Protein AF-0000000084522037 (afdb_homodimer)

Nearest PDB structures (foldseek):
  1y1o-assembly1_D  TM=9.121E-01  e=2.679E-18  Geobacillus stearothermophilus
  2fco-assembly1_A  TM=9.202E-01  e=4.562E-17  Geobacillus kaustophilus HTA426
  2fco-assembly1_B  TM=9.077E-01  e=3.215E-16  Geobacillus kaustophilus HTA426
  1rzn-assembly1_A  TM=9.131E-01  e=7.767E-16  Bacillus subtilis
  1zp7-assembly1_B  TM=9.313E-01  e=1.654E-15  Bacillus subtilis

Foldseek 3Di:
DPPPPPPDPPVNVVVVQVVQVQQQQVLCVVVVFWHKDFDDFAKAQDDDDVVDRPDIDGDDDQEEGMWTDGPRATEGEHEEEDQDPWWAFLVSQPPSHLVRCVVRVVVPHWYWYWYDHPVVRWIWTGGSVNSVVQVVQVVVPDDRIGTPVNRVVHTDTFPCDPRGHGPSVVVVVVVVVVVVD/DPPPPPPQPPVNVVVVVVVQVQQQQVLCVVVVFWHKDFDDFAKAQDDDDVVDRPDIDGDDDQEEGMWTDGPRATEGEHEEEDQDPWWAFLVSQPPSHLVRCVVRVVVPHWYWYWYDHPVVRWIWTGGSVNSVVQVVQVVVPDDRIGTPVNRVVHTDTFPCDPRGHGPSVVVVVVVVVVVVD

Secondary structure (DSSP, 8-state):
---------HHHHHHHHHHHHHHHHHHHHHTTS-EEEEPPP-EEEEEEETTEEEEEEEPPP-S-SEEEEETTEEEEEEEEEE--SSEEEGGGS-HHHHHHHHHHHHTT-EEEEEEEEGGGTEEEEEEHHHHHHHHHHHHTTS-SEEEHHHHHHHSPBPPP-SS-SS-THHHHHHHHHHH--/---------HHHHHHHHHHHHHHHHHHHHHTTS-EEEEPPP-EEEEEEETTEEEEEEEPPP-S-SEEEEETTEEEEEEEEEE--SSEEEGGGS-HHHHHHHHHHHHTT-EEEEEEEEGGGTEEEEEEHHHHHHHHHHHHTTS-SEEEHHHHHHHSPBPPP-SS-SS-THHHHHHHHHHH--

Organism: Aneurinibacillus migulanus (NCBI:txid47500)

Sequence (362 aa):
MARRFYKRRPEASGQAFEDIIDSTNLQYKNGEVALIHKRPTPIKALKTQGNRVLSGVFEKKSTVDYDGIYRGKALYFEAKNTQSETSFPLANIEAHQLEHFEAAEKHGALCFVLIRFEKKGTIFYAPFSFIQKCRKRAKEGGRKSIAYNEFLEHCPEVPVTLRANIDYLLFVDREIEGETAMARRFYKRRPEASGQAFEDIIDSTNLQYKNGEVALIHKRPTPIKALKTQGNRVLSGVFEKKSTVDYDGIYRGKALYFEAKNTQSETSFPLANIEAHQLEHFEAAEKHGALCFVLIRFEKKGTIFYAPFSFIQKCRKRAKEGGRKSIAYNEFLEHCPEVPVTLRANIDYLLFVDREIEGETA

InterPro domains:
  IPR004612 Holliday junction resolvase RecU [MF_00130] (1-181)
  IPR004612 Holliday junction resolvase RecU [PF03838] (14-173)
  IPR004612 Holliday junction resolvase RecU [PIRSF037785] (13-178)
  IPR004612 Holliday junction resolvase RecU [cd22354] (17-176)
  IPR011335 Restriction endonuclease type II-like [SSF52980] (17-175)
  IPR011856 tRNA endonuclease-like domain superfamily [G3DSA:3.40.1350.10] (14-176)

Radius of gyration: 22.74 Å; Cα contacts (8 Å, |Δi|>4): 640; chains: 2; bounding box: 57×81×60 Å

Solvent-accessible surface area (backbone atoms only — not comparable to full-atom values): 19388 Å² total; per-residue (Å²): 132,79,77,73,75,73,72,75,52,73,68,55,56,48,49,52,54,50,50,53,50,52,50,19,31,48,37,26,40,75,67,70,60,30,53,50,45,76,54,46,60,44,53,47,74,74,37,73,58,92,62,33,26,58,25,31,33,60,48,84,78,68,57,58,49,28,40,36,32,45,85,36,32,23,36,39,33,41,79,48,71,35,79,44,78,55,43,43,56,53,77,77,58,48,69,46,40,53,52,38,44,54,56,41,42,74,32,47,31,48,43,34,35,39,39,29,30,58,78,75,71,42,40,30,46,36,50,42,69,59,54,51,51,48,50,52,42,24,76,72,72,46,58,63,46,45,43,43,66,53,40,70,74,76,23,55,68,47,46,70,53,94,70,19,71,54,35,56,62,64,56,51,50,49,50,54,52,55,68,72,97,131,81,78,74,75,72,73,78,52,73,68,54,55,48,48,52,53,49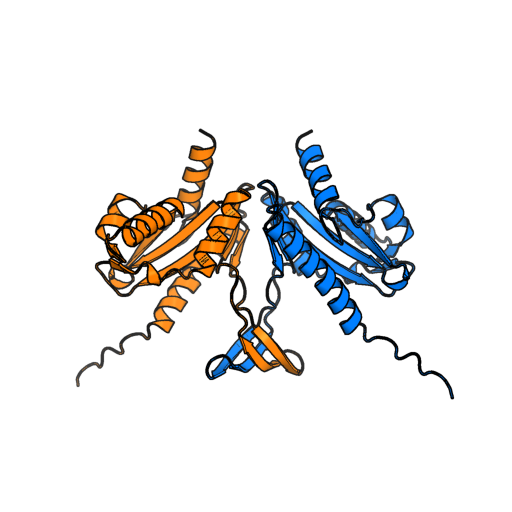,51,50,52,52,52,20,31,48,37,27,41,75,67,71,60,30,52,52,45,74,54,48,58,45,52,46,72,74,35,73,57,92,60,33,26,58,25,30,34,59,47,84,77,68,57,58,50,27,39,34,33,45,84,35,32,23,37,40,34,41,77,48,70,36,78,45,79,56,42,43,57,54,77,76,58,48,69,47,42,52,51,36,44,54,55,40,41,75,31,47,33,48,45,34,35,39,41,30,29,56,78,73,71,43,39,30,47,36,49,41,69,58,54,50,52,50,49,51,43,24,76,73,71,45,59,63,46,46,42,45,68,54,40,70,72,75,25,56,70,47,44,68,54,94,69,20,73,56,35,55,60,64,57,50,49,50,50,54,52,56,67,72,96

Structure (mmCIF, N/CA/C/O backbone):
data_AF-0000000084522037-model_v1
#
loop_
_entity.id
_entity.type
_entity.pdbx_description
1 polymer 'Holliday junction resolvase RecU'
#
loop_
_atom_site.group_PDB
_atom_site.id
_atom_site.type_symbol
_atom_site.label_atom_id
_atom_site.label_alt_id
_atom_site.label_comp_id
_atom_site.label_asym_id
_atom_site.label_entity_id
_atom_site.label_seq_id
_atom_site.pdbx_PDB_ins_code
_atom_site.Cartn_x
_atom_site.Cartn_y
_atom_site.Cartn_z
_atom_site.occupancy
_atom_site.B_iso_or_equiv
_atom_site.auth_seq_id
_atom_site.auth_comp_id
_atom_site.auth_asym_id
_atom_site.auth_atom_id
_atom_site.pdbx_PDB_model_num
ATOM 1 N N . MET A 1 1 ? -31.734 37.938 10.836 1 27.47 1 MET A N 1
ATOM 2 C CA . MET A 1 1 ? -31.672 36.562 10.383 1 27.47 1 MET A CA 1
ATOM 3 C C . MET A 1 1 ? -30.234 36.031 10.445 1 27.47 1 MET A C 1
ATOM 5 O O . MET A 1 1 ? -29.344 36.562 9.781 1 27.47 1 MET A O 1
ATOM 9 N N . ALA A 1 2 ? -29.797 35.562 11.617 1 33.78 2 ALA A N 1
ATOM 10 C CA . ALA A 1 2 ? -28.422 35.25 11.984 1 33.78 2 ALA A CA 1
ATOM 11 C C . ALA A 1 2 ? -27.859 34.156 11.109 1 33.78 2 ALA A C 1
ATOM 13 O O . ALA A 1 2 ? -28.484 33.094 10.953 1 33.78 2 ALA A O 1
ATOM 14 N N . ARG A 1 3 ? -27.141 34.469 10.086 1 35.03 3 ARG A N 1
ATOM 15 C CA . ARG A 1 3 ? -26.453 33.531 9.211 1 35.03 3 ARG A CA 1
ATOM 16 C C . ARG A 1 3 ? -25.734 32.469 10.031 1 35.03 3 ARG A C 1
ATOM 18 O O . ARG A 1 3 ? -24.859 32.781 10.844 1 35.03 3 ARG A O 1
ATOM 25 N N . ARG A 1 4 ? -26.406 31.422 10.516 1 31.95 4 ARG A N 1
ATOM 26 C CA . ARG A 1 4 ? -25.797 30.281 11.188 1 31.95 4 ARG A CA 1
ATOM 27 C C . ARG A 1 4 ? -24.562 29.797 10.438 1 31.95 4 ARG A C 1
ATOM 29 O O . ARG A 1 4 ? -24.641 29.453 9.258 1 31.95 4 ARG A O 1
ATOM 36 N N . PHE A 1 5 ? -23.406 30.359 10.664 1 31.88 5 PHE A N 1
ATOM 37 C CA . PHE A 1 5 ? -22.141 29.812 10.195 1 31.88 5 PHE A CA 1
ATOM 38 C C . PHE A 1 5 ? -22.094 28.297 10.367 1 31.88 5 PHE A C 1
ATOM 40 O O . PHE A 1 5 ? -22.188 27.797 11.492 1 31.88 5 PHE 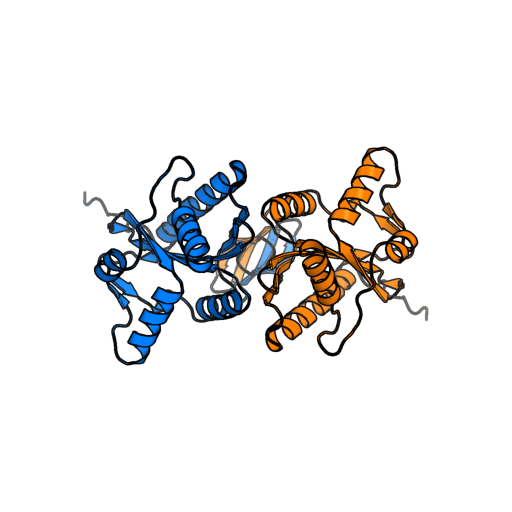A O 1
ATOM 47 N N . TYR A 1 6 ? -22.75 27.594 9.617 1 34.16 6 TYR A N 1
ATOM 48 C CA . TYR A 1 6 ? -22.641 26.141 9.625 1 34.16 6 TYR A CA 1
ATOM 49 C C . TYR A 1 6 ? -21.188 25.719 9.789 1 34.16 6 TYR A C 1
ATOM 51 O O . TYR A 1 6 ? -20.328 26.078 8.977 1 34.16 6 TYR A O 1
ATOM 59 N N . LYS A 1 7 ? -20.609 25.656 10.984 1 37.59 7 LYS A N 1
ATOM 60 C CA . LYS A 1 7 ? -19.359 25.031 11.383 1 37.59 7 LYS A CA 1
ATOM 61 C C . LYS A 1 7 ? -19.062 23.797 10.531 1 37.59 7 LYS A C 1
ATOM 63 O O . LYS A 1 7 ? -19.875 22.875 10.484 1 37.59 7 LYS A O 1
ATOM 68 N N . ARG A 1 8 ? -18.453 23.938 9.414 1 46.62 8 ARG A N 1
ATOM 69 C CA . ARG A 1 8 ? -18.094 22.797 8.586 1 46.62 8 ARG A CA 1
ATOM 70 C C . ARG A 1 8 ? -17.562 21.641 9.438 1 46.62 8 ARG A C 1
ATOM 72 O O . ARG A 1 8 ? -16.797 21.859 10.367 1 46.62 8 ARG A O 1
ATOM 79 N N . ARG A 1 9 ? -18.188 20.438 9.539 1 50.78 9 ARG A N 1
ATOM 80 C CA . ARG A 1 9 ? -17.922 19.234 10.312 1 50.78 9 ARG A CA 1
ATOM 81 C C . ARG A 1 9 ? -16.484 18.75 10.102 1 50.78 9 ARG A C 1
ATOM 83 O O . ARG A 1 9 ? -15.984 18.781 8.977 1 50.78 9 ARG A O 1
ATOM 90 N N . PRO A 1 10 ? -15.68 18.781 11.242 1 51.03 10 PRO A N 1
ATOM 91 C CA . PRO A 1 10 ? -14.297 18.297 11.195 1 51.03 10 PRO A CA 1
ATOM 92 C C . PRO A 1 10 ? -14.094 17.188 10.164 1 51.03 10 PRO A C 1
ATOM 94 O O . PRO A 1 10 ? -13.078 17.172 9.461 1 51.03 10 PRO A O 1
ATOM 97 N N . GLU A 1 11 ? -15.055 16.312 9.961 1 57.97 11 GLU A N 1
ATOM 98 C CA . GLU A 1 11 ? -14.969 15.219 9.008 1 57.97 11 GLU A CA 1
ATOM 99 C C . GLU A 1 11 ? -14.914 15.727 7.574 1 57.97 11 GLU A C 1
ATOM 101 O O . GLU A 1 11 ? -14.172 15.195 6.746 1 57.97 11 GLU A O 1
ATOM 106 N N . ALA A 1 12 ? -15.547 16.812 7.344 1 64.75 12 ALA A N 1
ATOM 107 C CA . ALA A 1 12 ? -15.617 17.359 5.988 1 64.75 12 ALA A CA 1
ATOM 108 C C . ALA A 1 12 ? -14.281 17.969 5.582 1 64.75 12 ALA A C 1
ATOM 110 O O . ALA A 1 12 ? -13.844 17.828 4.434 1 64.75 12 ALA A O 1
ATOM 111 N N . SER A 1 13 ? -13.703 18.562 6.617 1 72.25 13 SER A N 1
ATOM 112 C CA . SER A 1 13 ? -12.414 19.203 6.34 1 72.25 13 SER A CA 1
ATOM 113 C C . SER A 1 13 ? -11.344 18.156 6.02 1 72.25 13 SER A C 1
ATOM 115 O O . SER A 1 13 ? -10.57 18.328 5.074 1 72.25 13 SER A O 1
ATOM 117 N N . GLY A 1 14 ? -11.336 17.109 6.699 1 80.94 14 GLY A N 1
ATOM 118 C CA . GLY A 1 14 ? -10.406 16.016 6.434 1 80.94 14 GLY A CA 1
ATOM 119 C C . GLY A 1 14 ? -10.586 15.406 5.059 1 80.94 14 GLY A C 1
ATOM 120 O O . GLY A 1 14 ? -9.609 15.188 4.34 1 80.94 14 GLY A O 1
ATOM 121 N N . GLN A 1 15 ? -11.781 15.305 4.723 1 85.38 15 GLN A N 1
ATOM 122 C CA . GLN A 1 15 ? -12.078 14.719 3.42 1 85.38 15 GLN A CA 1
ATOM 123 C C . GLN A 1 15 ? -11.625 15.633 2.285 1 85.38 15 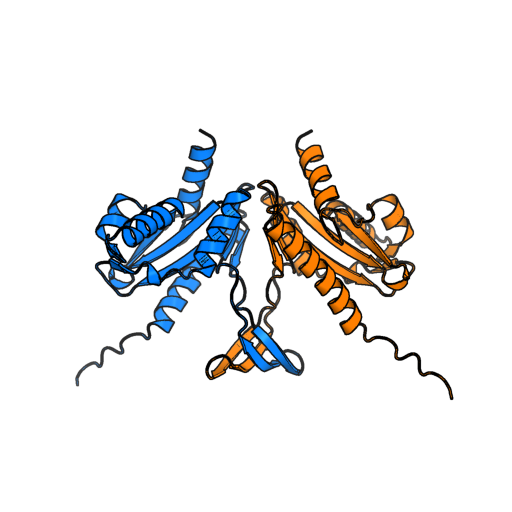GLN A C 1
ATOM 125 O O . GLN A 1 15 ? -11.109 15.156 1.27 1 85.38 15 GLN A O 1
ATOM 130 N N . ALA A 1 16 ? -11.828 16.922 2.443 1 89.94 16 ALA A N 1
ATOM 131 C CA . ALA A 1 16 ? -11.398 17.875 1.421 1 89.94 16 ALA A CA 1
ATOM 132 C C . ALA A 1 16 ? -9.891 17.797 1.209 1 89.94 16 ALA A C 1
ATOM 134 O O . ALA A 1 16 ? -9.414 17.844 0.072 1 89.94 16 ALA A O 1
ATOM 135 N N . PHE A 1 17 ? -9.188 17.719 2.307 1 95.12 17 PHE A N 1
ATOM 136 C CA . PHE A 1 17 ? -7.738 17.609 2.215 1 95.12 17 PHE A CA 1
ATOM 137 C C . PHE A 1 17 ? -7.336 16.344 1.482 1 95.12 17 PHE A C 1
ATOM 139 O O . PHE A 1 17 ? -6.496 16.375 0.581 1 95.12 17 PHE A O 1
ATOM 146 N N . GLU A 1 18 ? -7.957 15.273 1.761 1 94.69 18 GLU A N 1
ATOM 147 C CA . GLU A 1 18 ? -7.695 14 1.098 1 94.69 18 GLU A CA 1
ATOM 148 C C . GLU A 1 18 ? -8 14.078 -0.395 1 94.69 18 GLU A C 1
ATOM 150 O O . GLU A 1 18 ? -7.254 13.547 -1.218 1 94.69 18 GLU A O 1
ATOM 155 N N . ASP A 1 19 ? -9.062 14.758 -0.726 1 95.25 19 ASP A N 1
ATOM 156 C CA . ASP A 1 19 ? -9.438 14.914 -2.129 1 95.25 19 ASP A CA 1
ATOM 157 C C . ASP A 1 19 ? -8.328 15.625 -2.91 1 95.25 19 ASP A C 1
ATOM 159 O O . ASP A 1 19 ? -8.023 15.25 -4.043 1 95.25 19 ASP A O 1
ATOM 163 N N . ILE A 1 20 ? -7.773 16.641 -2.283 1 96.06 20 ILE A N 1
ATOM 164 C CA . ILE A 1 20 ? -6.703 17.391 -2.932 1 96.06 20 ILE A CA 1
ATOM 165 C C . ILE A 1 20 ? -5.477 16.5 -3.105 1 96.06 20 ILE A C 1
ATOM 167 O O . ILE A 1 20 ? -4.836 16.5 -4.16 1 96.06 20 ILE A O 1
ATOM 171 N N . ILE A 1 21 ? -5.156 15.719 -2.131 1 97.62 21 ILE A N 1
ATOM 172 C CA . ILE A 1 21 ? -4.012 14.82 -2.191 1 97.62 21 ILE A CA 1
ATOM 173 C C . ILE A 1 21 ? -4.238 13.766 -3.273 1 97.62 21 ILE A C 1
ATOM 175 O O . ILE A 1 21 ? -3.344 13.492 -4.078 1 97.62 21 ILE A O 1
ATOM 179 N N . ASP A 1 22 ? -5.441 13.234 -3.311 1 96.81 22 ASP A N 1
ATOM 180 C CA . ASP A 1 22 ? -5.762 12.219 -4.305 1 96.81 22 ASP A CA 1
ATOM 181 C C . ASP A 1 22 ? -5.664 12.781 -5.723 1 96.81 22 ASP A C 1
ATOM 183 O O . ASP A 1 22 ? -5.164 12.117 -6.629 1 96.81 22 ASP A O 1
ATOM 187 N N . SER A 1 23 ? -6.176 13.977 -5.848 1 97.19 23 SER A N 1
ATOM 188 C CA . SER A 1 23 ? -6.066 14.648 -7.141 1 97.19 23 SER A CA 1
ATOM 189 C C . SER A 1 23 ? -4.609 14.867 -7.527 1 97.19 23 SER A C 1
ATOM 191 O O . SER A 1 23 ? -4.234 14.688 -8.688 1 97.19 23 SER A O 1
ATOM 193 N N . THR A 1 24 ? -3.828 15.266 -6.605 1 98.38 24 THR A N 1
ATOM 194 C CA . THR A 1 24 ? -2.4 15.477 -6.824 1 98.38 24 THR A CA 1
ATOM 195 C C . THR A 1 24 ? -1.724 14.172 -7.234 1 98.38 24 THR A C 1
ATOM 197 O O . THR A 1 24 ? -0.945 14.141 -8.188 1 98.38 24 THR A O 1
ATOM 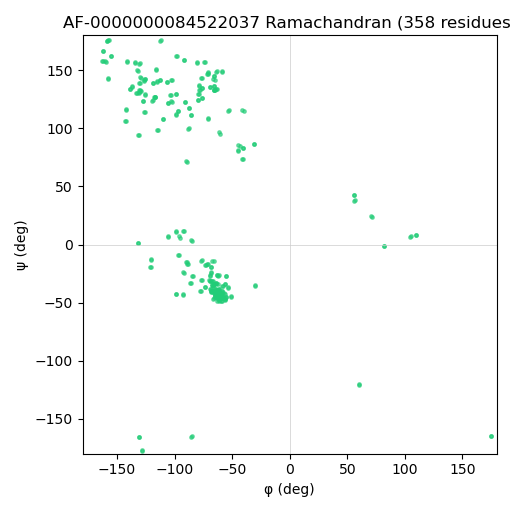200 N N . ASN A 1 25 ? -2.043 13.117 -6.539 1 98.06 25 ASN A N 1
ATOM 201 C CA . ASN A 1 25 ? -1.469 11.812 -6.859 1 98.06 25 ASN A CA 1
ATOM 202 C C . ASN A 1 25 ? -1.84 11.367 -8.273 1 98.06 25 ASN A C 1
ATOM 204 O O . ASN A 1 25 ? -1.03 10.75 -8.969 1 98.06 25 ASN A O 1
ATOM 208 N N . LEU A 1 26 ? -3.064 11.664 -8.633 1 97.25 26 LEU A N 1
ATOM 209 C CA . LEU A 1 26 ? -3.5 11.359 -9.992 1 97.25 26 LEU A CA 1
ATOM 210 C C . LEU A 1 26 ? -2.701 12.164 -11.008 1 97.25 26 LEU A C 1
ATOM 212 O O . LEU A 1 26 ? -2.334 11.648 -12.07 1 97.25 26 LEU A O 1
ATOM 216 N N . GLN A 1 27 ? -2.443 13.445 -10.703 1 98.19 27 GLN A N 1
ATOM 217 C CA . GLN A 1 27 ? -1.607 14.266 -11.57 1 98.19 27 GLN A CA 1
ATOM 218 C C . GLN A 1 27 ? -0.217 13.656 -11.727 1 98.19 27 GLN A C 1
ATOM 220 O O . GLN A 1 27 ? 0.317 13.594 -12.836 1 98.19 27 GLN A O 1
ATOM 225 N N . TYR A 1 28 ? 0.366 13.25 -10.633 1 98.5 28 TYR A N 1
ATOM 226 C CA . TYR A 1 28 ? 1.669 12.594 -10.68 1 98.5 28 TYR A CA 1
ATOM 227 C C . TYR A 1 28 ? 1.63 11.367 -11.578 1 98.5 28 TYR A C 1
ATOM 229 O O . TYR A 1 28 ? 2.523 11.164 -12.406 1 98.5 28 TYR A O 1
ATOM 237 N N . LYS A 1 29 ? 0.604 10.562 -11.422 1 97.62 29 LYS A N 1
ATOM 238 C CA . LYS A 1 29 ? 0.462 9.336 -12.195 1 97.62 29 LYS A CA 1
ATOM 239 C C . LYS A 1 29 ? 0.331 9.641 -13.688 1 97.62 29 LYS A C 1
ATOM 241 O O . LYS A 1 29 ? 1.041 9.055 -14.508 1 97.62 29 LYS A O 1
ATOM 246 N N . ASN A 1 30 ? -0.527 10.547 -13.969 1 96.69 30 ASN A N 1
ATOM 247 C CA . ASN A 1 30 ? -0.781 10.898 -15.367 1 96.69 30 ASN A CA 1
ATOM 248 C C . ASN A 1 30 ? 0.459 11.492 -16.031 1 96.69 30 ASN A C 1
ATOM 250 O O . ASN A 1 30 ? 0.675 11.312 -17.234 1 96.69 30 ASN A O 1
ATOM 254 N N . GLY A 1 31 ? 1.186 12.188 -15.242 1 97.19 31 GLY A N 1
ATOM 255 C CA . GLY A 1 31 ? 2.418 12.773 -15.742 1 97.19 31 GLY A CA 1
ATOM 256 C C . GLY A 1 31 ? 3.596 11.82 -15.695 1 97.19 31 GLY A C 1
ATOM 257 O O . GLY A 1 31 ? 4.719 12.188 -16.031 1 97.19 31 GLY A O 1
ATOM 258 N N . GLU A 1 32 ? 3.363 10.562 -15.266 1 97.25 32 GLU A N 1
ATOM 259 C CA . GLU A 1 32 ? 4.391 9.539 -15.117 1 97.25 32 GLU A CA 1
ATOM 260 C C . GLU A 1 32 ? 5.512 10.008 -14.188 1 97.25 32 GLU A C 1
ATOM 262 O O . GLU A 1 32 ? 6.688 9.766 -14.461 1 97.25 32 GLU A O 1
ATOM 267 N N . VAL A 1 33 ? 5.129 10.703 -13.18 1 97.75 33 VAL A N 1
ATOM 268 C CA . VAL A 1 33 ? 6.082 11.258 -12.227 1 97.75 33 VAL A CA 1
ATOM 269 C C . VAL A 1 33 ? 6.277 10.289 -11.07 1 97.75 33 VAL A C 1
ATOM 271 O O . VAL A 1 33 ? 7.402 10.078 -10.609 1 97.75 33 VAL A O 1
ATOM 274 N N . ALA A 1 34 ? 5.176 9.75 -10.617 1 98.38 34 ALA A N 1
ATOM 275 C CA . ALA A 1 34 ? 5.168 8.852 -9.461 1 98.38 34 ALA A CA 1
ATOM 276 C C . ALA A 1 34 ? 3.906 7.996 -9.445 1 98.38 34 ALA A C 1
ATOM 278 O O . ALA A 1 34 ? 2.938 8.289 -10.148 1 98.38 34 ALA A O 1
ATOM 279 N N . LEU A 1 35 ? 3.98 6.914 -8.789 1 98.38 35 LEU A N 1
ATOM 280 C CA . LEU A 1 35 ? 2.832 6.051 -8.531 1 98.38 35 LEU A CA 1
ATOM 281 C C . LEU A 1 35 ? 2.51 6.004 -7.047 1 98.38 35 LEU A C 1
ATOM 283 O O . LEU A 1 35 ? 3.152 5.27 -6.289 1 98.38 35 LEU A O 1
ATOM 287 N N . ILE A 1 36 ? 1.529 6.789 -6.617 1 98.19 36 ILE A N 1
ATOM 288 C CA . ILE A 1 36 ? 1.167 6.926 -5.211 1 98.19 36 ILE A CA 1
ATOM 289 C C . ILE A 1 36 ? -0.34 6.742 -5.047 1 98.19 36 ILE A C 1
ATOM 291 O O . ILE A 1 36 ? -1.127 7.312 -5.809 1 98.19 36 ILE A O 1
ATOM 295 N N . HIS A 1 37 ? -0.737 5.914 -4.059 1 96.44 37 HIS A N 1
ATOM 296 C CA . HIS A 1 37 ? -2.145 5.594 -3.854 1 96.44 37 HIS A CA 1
ATOM 297 C C . HIS A 1 37 ? -2.537 5.738 -2.387 1 96.44 37 HIS A C 1
ATOM 299 O O . HIS A 1 37 ? -1.714 5.52 -1.495 1 96.44 37 HIS A O 1
ATOM 305 N N . LYS A 1 38 ? -3.807 6.09 -2.271 1 96.62 38 LYS A N 1
ATOM 306 C CA . LYS A 1 38 ? -4.402 5.965 -0.944 1 96.62 38 LYS A CA 1
ATOM 307 C C . LYS A 1 38 ? -4.711 4.508 -0.617 1 96.62 38 LYS A C 1
ATOM 309 O O . LYS A 1 38 ? -5.238 3.773 -1.458 1 96.62 38 LYS A O 1
ATOM 314 N N . ARG A 1 39 ? -4.367 4.082 0.587 1 97 39 ARG A N 1
ATOM 315 C CA . ARG A 1 39 ? -4.715 2.734 1.032 1 97 39 ARG A CA 1
ATOM 316 C C . ARG A 1 39 ? -6.172 2.664 1.477 1 97 39 ARG A C 1
ATOM 318 O O . ARG A 1 39 ? -6.66 3.559 2.174 1 97 39 ARG A O 1
ATOM 325 N N . PRO A 1 40 ? -6.855 1.596 1.073 1 96.31 40 PRO A N 1
ATOM 326 C CA . PRO A 1 40 ? -8.234 1.466 1.538 1 96.31 40 PRO A CA 1
ATOM 327 C C . PRO A 1 40 ? -8.336 1.303 3.053 1 96.31 40 PRO A C 1
ATOM 329 O O . PRO A 1 40 ? -7.414 0.785 3.684 1 96.31 40 PRO A O 1
ATOM 332 N N . THR A 1 41 ? -9.391 1.793 3.562 1 95.38 41 THR A N 1
ATOM 333 C CA . THR A 1 41 ? -9.688 1.553 4.973 1 95.38 41 THR A CA 1
ATOM 334 C C . THR A 1 41 ? -9.906 0.066 5.23 1 95.38 41 THR A C 1
ATOM 336 O O . THR A 1 41 ? -10.625 -0.601 4.484 1 95.38 41 THR A O 1
ATOM 339 N N . PRO A 1 42 ? -9.32 -0.453 6.234 1 96.88 42 PRO A N 1
ATOM 340 C CA . PRO A 1 42 ? -9.469 -1.884 6.508 1 96.88 42 PRO A CA 1
ATOM 341 C C . PRO A 1 42 ? -10.859 -2.248 7.012 1 96.88 42 PRO A C 1
ATOM 343 O O . PRO A 1 42 ? -11.219 -1.915 8.141 1 96.88 42 PRO A O 1
ATOM 346 N N . ILE A 1 43 ? -11.633 -2.896 6.199 1 97 43 ILE A N 1
ATOM 347 C CA . ILE A 1 43 ? -12.977 -3.357 6.535 1 97 43 ILE A CA 1
ATOM 348 C C . ILE A 1 43 ? -13.102 -4.848 6.234 1 97 43 ILE A C 1
ATOM 350 O O . ILE A 1 43 ? -12.742 -5.301 5.145 1 97 43 ILE A O 1
ATOM 354 N N . LYS A 1 44 ? -13.445 -5.594 7.195 1 96.69 44 LYS A N 1
ATOM 355 C CA . LYS A 1 44 ? -13.781 -6.996 6.98 1 96.69 44 LYS A CA 1
ATOM 356 C C . LYS A 1 44 ? -15.258 -7.164 6.633 1 96.69 44 LYS A C 1
ATOM 358 O O . LYS A 1 44 ? -16.141 -6.848 7.445 1 96.69 44 LYS A O 1
ATOM 363 N N . ALA A 1 45 ? -15.5 -7.645 5.484 1 96.44 45 ALA A N 1
ATOM 364 C CA . ALA A 1 45 ? -16.891 -7.922 5.105 1 96.44 45 ALA A CA 1
ATOM 365 C C . ALA A 1 45 ? -17.391 -9.188 5.789 1 96.44 45 ALA A C 1
ATOM 367 O O . ALA A 1 45 ? -16.766 -10.25 5.695 1 96.44 45 ALA A O 1
ATOM 368 N N . LEU A 1 46 ? -18.453 -9.117 6.453 1 96.81 46 LEU A N 1
ATOM 369 C CA . LEU A 1 46 ? -19 -10.273 7.152 1 96.81 46 LEU A CA 1
ATOM 370 C C . LEU A 1 46 ? -20.109 -10.922 6.328 1 96.81 46 LEU A C 1
ATOM 372 O O . LEU A 1 46 ? -20.219 -12.148 6.297 1 96.81 46 LEU A O 1
ATOM 376 N N . LYS A 1 47 ? -20.984 -10.117 5.719 1 96.81 47 LYS A N 1
ATOM 377 C CA . LYS A 1 47 ? -22.047 -10.57 4.816 1 96.81 47 LYS A CA 1
ATOM 378 C C . LYS A 1 47 ? -22.047 -9.758 3.527 1 96.81 47 LYS A C 1
ATOM 380 O O . LYS A 1 47 ? -21.984 -8.523 3.564 1 96.81 47 LYS A O 1
ATOM 385 N N . THR A 1 48 ? -22.094 -10.508 2.469 1 96.88 48 THR A N 1
ATOM 386 C CA . THR A 1 48 ? -22.031 -9.812 1.187 1 96.88 48 THR A CA 1
ATOM 387 C C . THR A 1 48 ? -23.141 -10.305 0.253 1 96.88 48 THR A C 1
ATOM 389 O O . THR A 1 48 ? -23.688 -11.391 0.444 1 96.88 48 THR A O 1
ATOM 392 N N . GLN A 1 49 ? -23.547 -9.445 -0.738 1 96.56 49 GLN A N 1
ATOM 393 C CA . GLN A 1 49 ? -24.438 -9.75 -1.848 1 96.56 49 GLN A CA 1
ATOM 394 C C . GLN A 1 49 ? -24 -9.047 -3.125 1 96.56 49 GLN A C 1
ATOM 396 O O . GLN A 1 49 ? -24.172 -7.836 -3.27 1 96.56 49 GLN A O 1
ATOM 401 N N . GLY A 1 50 ? -23.406 -9.891 -4.078 1 93.69 50 GLY A N 1
ATOM 402 C CA . GLY A 1 50 ? -22.812 -9.234 -5.23 1 93.69 50 GLY A CA 1
ATOM 403 C C . GLY A 1 50 ? -21.703 -8.273 -4.859 1 93.69 50 GLY A C 1
ATOM 404 O O . GLY A 1 50 ? -20.734 -8.656 -4.188 1 93.69 50 GLY A O 1
ATOM 405 N N . ASN A 1 51 ? -21.906 -7.043 -5.227 1 94.75 51 ASN A N 1
ATOM 406 C CA . ASN A 1 51 ? -20.891 -6.043 -4.914 1 94.75 51 ASN A CA 1
ATOM 407 C C . ASN A 1 51 ? -21.25 -5.242 -3.668 1 94.75 51 ASN A C 1
ATOM 409 O O . ASN A 1 51 ? -20.609 -4.23 -3.369 1 94.75 51 ASN A O 1
ATOM 413 N N . ARG A 1 52 ? -22.25 -5.703 -2.969 1 96.88 52 ARG A N 1
ATOM 414 C CA . ARG A 1 52 ? -22.688 -4.98 -1.778 1 96.88 52 ARG A CA 1
ATOM 415 C C . ARG A 1 52 ? -22.188 -5.668 -0.508 1 96.88 52 ARG A C 1
ATOM 417 O O . ARG A 1 52 ? -22.203 -6.898 -0.42 1 96.88 52 ARG A O 1
ATOM 424 N N . VAL A 1 53 ? -21.812 -4.883 0.434 1 97.12 53 VAL A N 1
ATOM 425 C CA . VAL A 1 53 ? -21.5 -5.344 1.785 1 97.12 53 VAL A CA 1
ATOM 426 C C . VAL A 1 53 ? -22.703 -5.094 2.699 1 97.12 53 VAL A C 1
ATOM 428 O O . VAL A 1 53 ? -23.031 -3.945 3.008 1 97.12 53 VAL A O 1
ATOM 431 N N . LEU A 1 54 ? -23.297 -6.141 3.111 1 97.5 54 LEU A N 1
ATOM 432 C CA . LEU A 1 54 ? -24.516 -6.043 3.906 1 97.5 54 LEU A CA 1
ATOM 433 C C . LEU A 1 54 ? -24.188 -5.844 5.383 1 97.5 54 LEU A C 1
ATOM 435 O O . LEU A 1 54 ? -25.016 -5.324 6.141 1 97.5 54 LEU A O 1
ATOM 439 N N . SER A 1 55 ? -23.016 -6.348 5.703 1 97.25 55 SER A N 1
ATOM 440 C CA . SER A 1 55 ? -22.484 -6.121 7.043 1 97.25 55 SER A CA 1
ATOM 441 C C . SER A 1 55 ? -20.969 -6.281 7.066 1 97.25 55 SER A C 1
ATOM 443 O O . SER A 1 55 ? -20.406 -7.086 6.316 1 97.25 55 SER A O 1
ATOM 445 N N . GLY A 1 56 ? -20.359 -5.48 7.82 1 97.62 56 GLY A N 1
ATOM 446 C CA . GLY A 1 56 ? -18.906 -5.555 7.988 1 97.62 56 GLY A CA 1
ATOM 447 C C . GLY A 1 56 ? -18.422 -4.902 9.273 1 97.62 56 GLY A C 1
ATOM 448 O O . GLY A 1 56 ? -19.234 -4.371 10.039 1 97.62 56 GLY A O 1
ATOM 449 N N . VAL A 1 57 ? -17.094 -5.035 9.523 1 97.75 57 VAL A N 1
ATOM 450 C CA . VAL A 1 57 ? -16.484 -4.449 10.711 1 97.75 57 VAL A CA 1
ATOM 451 C C . VAL A 1 57 ? -15.148 -3.795 10.344 1 97.75 57 VAL A C 1
ATOM 453 O O . VAL A 1 57 ? -14.391 -4.332 9.531 1 97.75 57 VAL A O 1
ATOM 456 N N . PHE A 1 58 ? -14.922 -2.652 10.836 1 96.06 58 PHE A N 1
ATOM 457 C CA . PHE A 1 58 ? -13.617 -2.018 10.688 1 96.06 58 PHE A CA 1
ATOM 458 C C . PHE A 1 58 ? -12.547 -2.805 11.43 1 96.06 58 PHE A C 1
ATOM 460 O O . PHE A 1 58 ? -12.734 -3.186 12.586 1 96.06 58 PHE A O 1
ATOM 467 N N . GLU A 1 59 ? -11.477 -3.008 10.719 1 95.12 59 GLU A N 1
ATOM 468 C CA . GLU A 1 59 ? -10.336 -3.654 11.359 1 95.12 59 GLU A CA 1
ATOM 469 C C . GLU A 1 59 ? -9.297 -2.629 11.805 1 95.12 59 GLU A C 1
ATOM 471 O O . GLU A 1 59 ? -9.305 -1.485 11.344 1 95.12 59 GLU A O 1
ATOM 476 N N . LYS A 1 60 ? -8.445 -3.059 12.695 1 89.62 60 LYS A N 1
ATOM 477 C CA . LYS A 1 60 ? -7.402 -2.168 13.195 1 89.62 60 LYS A CA 1
ATOM 478 C C . LYS A 1 60 ? -6.422 -1.793 12.086 1 89.62 60 LYS A C 1
ATOM 480 O O . LYS A 1 60 ? -6.008 -2.648 11.305 1 89.62 60 LYS A O 1
ATOM 485 N N . LYS A 1 61 ? -6.137 -0.557 12.102 1 87.06 61 LYS A N 1
ATOM 486 C CA . LYS A 1 61 ? -5.141 -0.089 11.141 1 87.06 61 LYS A CA 1
ATOM 487 C C . LYS A 1 61 ? -3.729 -0.468 11.586 1 87.06 61 LYS A C 1
ATOM 489 O O . LYS A 1 61 ? -3.422 -0.446 12.781 1 87.06 61 LYS A O 1
ATOM 494 N N . SER A 1 62 ? -2.875 -0.808 10.57 1 85.75 62 SER A N 1
ATOM 495 C CA . SER A 1 62 ? -1.491 -1.136 10.906 1 85.75 62 SER A CA 1
ATOM 496 C C . SER A 1 62 ? -0.517 -0.397 9.992 1 85.75 62 SER A C 1
ATOM 498 O O . SER A 1 62 ? 0.699 -0.56 10.109 1 85.75 62 SER A O 1
ATOM 500 N N . THR A 1 63 ? -1.049 0.378 9.125 1 93.94 63 THR A N 1
ATOM 501 C CA . THR A 1 63 ? -0.238 1.115 8.164 1 93.94 63 THR A CA 1
ATOM 502 C C . THR A 1 63 ? -0.641 2.586 8.133 1 93.94 63 THR A C 1
ATOM 504 O O . THR A 1 63 ? -1.149 3.119 9.125 1 93.94 63 THR A O 1
ATOM 507 N N . VAL A 1 64 ? -0.183 3.26 7.113 1 97.25 64 VAL A N 1
ATOM 508 C CA . VAL A 1 64 ? -0.505 4.672 6.941 1 97.25 64 VAL A CA 1
ATOM 509 C C . VAL A 1 64 ? -1.403 4.855 5.719 1 97.25 64 VAL A C 1
ATOM 511 O O . VAL A 1 64 ? -1.68 3.895 4.996 1 97.25 64 VAL A O 1
ATOM 514 N N . ASP A 1 65 ? -1.834 6.074 5.512 1 96.69 65 ASP A N 1
ATOM 515 C CA . ASP A 1 65 ? -2.904 6.332 4.555 1 96.69 65 ASP A CA 1
ATOM 516 C C . ASP A 1 65 ? -2.383 6.27 3.119 1 96.69 65 ASP A C 1
ATOM 518 O O . ASP A 1 65 ? -3.127 5.926 2.197 1 96.69 65 ASP A O 1
ATOM 522 N N . TYR A 1 66 ? -1.138 6.613 2.934 1 98.12 66 TYR A N 1
ATOM 523 C CA . TYR A 1 66 ? -0.64 6.703 1.565 1 98.12 66 TYR A CA 1
ATOM 524 C C . TYR A 1 66 ? 0.673 5.941 1.413 1 98.12 66 TYR A C 1
ATOM 526 O O . TYR A 1 66 ? 1.523 5.977 2.307 1 98.12 66 TYR A O 1
ATOM 534 N N . ASP A 1 67 ? 0.792 5.258 0.333 1 98.06 67 ASP A N 1
ATOM 535 C CA . ASP A 1 67 ? 2.037 4.598 -0.041 1 98.06 67 ASP A CA 1
ATOM 536 C C . ASP A 1 67 ? 2.281 4.695 -1.546 1 98.06 67 ASP A C 1
ATOM 538 O O . ASP A 1 67 ? 1.351 4.941 -2.314 1 98.06 67 ASP A O 1
ATOM 542 N N . GLY A 1 68 ? 3.531 4.566 -1.896 1 97.81 68 GLY A N 1
ATOM 543 C CA . GLY A 1 68 ? 3.846 4.617 -3.316 1 97.81 68 GLY A CA 1
ATOM 544 C C . GLY A 1 68 ? 5.336 4.578 -3.6 1 97.81 68 GLY A C 1
ATOM 545 O O . GLY A 1 68 ? 6.121 4.133 -2.758 1 97.81 68 GLY A O 1
ATOM 546 N N . ILE A 1 69 ? 5.645 4.945 -4.848 1 98.06 69 ILE A N 1
ATOM 547 C CA . ILE A 1 69 ? 7.023 4.883 -5.316 1 98.06 69 ILE A CA 1
ATOM 548 C C . ILE A 1 69 ? 7.34 6.117 -6.156 1 98.06 69 ILE A C 1
ATOM 550 O O . ILE A 1 69 ? 6.516 6.555 -6.961 1 98.06 69 ILE A O 1
ATOM 554 N N . TYR A 1 70 ? 8.43 6.695 -5.898 1 97.75 70 TYR A N 1
ATOM 555 C CA . TYR A 1 70 ? 8.961 7.859 -6.598 1 97.75 70 TYR A CA 1
ATOM 556 C C . TYR A 1 70 ? 10.477 7.762 -6.746 1 97.75 70 TYR A C 1
ATOM 558 O O . TYR A 1 70 ? 11.195 7.652 -5.754 1 97.75 70 TYR A O 1
ATOM 566 N N . ARG A 1 71 ? 10.969 7.68 -8.008 1 95.56 71 ARG A N 1
ATOM 567 C CA . ARG A 1 71 ? 12.391 7.617 -8.32 1 95.56 71 ARG A CA 1
ATOM 568 C C . ARG A 1 71 ? 13.055 6.449 -7.602 1 95.56 71 ARG A C 1
ATOM 570 O O . ARG A 1 71 ? 14.125 6.609 -7.004 1 95.56 71 ARG A O 1
ATOM 577 N N . GLY A 1 72 ? 12.398 5.371 -7.602 1 94.38 72 GLY A N 1
ATOM 578 C CA . GLY A 1 72 ? 12.961 4.156 -7.039 1 94.38 72 GLY A CA 1
ATOM 579 C C . GLY A 1 72 ? 12.828 4.078 -5.531 1 94.38 72 GLY A C 1
ATOM 580 O O . GLY A 1 72 ? 13.219 3.088 -4.914 1 94.38 72 GLY A O 1
ATOM 581 N N . LYS A 1 73 ? 12.273 5.074 -4.926 1 96.25 73 LYS A N 1
ATOM 582 C CA . LYS A 1 73 ? 12.141 5.141 -3.475 1 96.25 73 LYS A CA 1
ATOM 583 C C . LYS A 1 73 ? 10.711 4.84 -3.037 1 96.25 73 LYS A C 1
ATOM 585 O O . LYS A 1 73 ? 9.758 5.395 -3.586 1 96.25 73 LYS A O 1
ATOM 590 N N . ALA A 1 74 ? 10.633 3.904 -2.096 1 97.88 74 ALA A N 1
ATOM 591 C CA . ALA A 1 74 ? 9.328 3.693 -1.465 1 97.88 74 ALA A CA 1
ATOM 592 C C . ALA A 1 74 ? 8.945 4.879 -0.585 1 97.88 74 ALA A C 1
ATOM 594 O O . ALA A 1 74 ? 9.773 5.395 0.17 1 97.88 74 ALA A O 1
ATOM 595 N N . LEU A 1 75 ? 7.711 5.285 -0.708 1 98.38 75 LEU A N 1
ATOM 596 C CA . LEU A 1 75 ? 7.184 6.387 0.091 1 98.38 75 LEU A CA 1
ATOM 597 C C . LEU A 1 75 ? 6.027 5.914 0.968 1 98.38 75 LEU A C 1
ATOM 599 O O . LEU A 1 75 ? 5.184 5.137 0.523 1 98.38 75 LEU A O 1
ATOM 603 N N . TYR A 1 76 ? 5.988 6.375 2.195 1 98.69 76 TYR A N 1
ATOM 604 C CA . TYR A 1 76 ? 4.855 6.246 3.107 1 98.69 76 TYR A CA 1
ATOM 605 C C . TYR A 1 76 ? 4.543 7.574 3.781 1 98.69 76 TYR A C 1
ATOM 607 O O . TYR A 1 76 ? 5.441 8.234 4.309 1 98.69 76 TYR A O 1
ATOM 615 N N . PHE A 1 77 ? 3.244 7.969 3.754 1 98.75 77 PHE A N 1
ATOM 616 C CA . PHE A 1 77 ? 2.977 9.219 4.449 1 98.75 77 PHE A CA 1
ATOM 617 C C . PHE A 1 77 ? 1.524 9.289 4.906 1 98.75 77 PHE A C 1
ATOM 619 O O . PHE A 1 77 ? 0.691 8.492 4.465 1 98.75 77 PHE A O 1
ATOM 626 N N . GLU A 1 78 ? 1.311 10.164 5.805 1 98.06 78 GLU A N 1
ATOM 627 C CA . GLU A 1 78 ? 0.009 10.523 6.359 1 98.06 78 GLU A CA 1
ATOM 628 C C . GLU A 1 78 ? -0.349 11.969 6.039 1 98.06 78 GLU A C 1
ATOM 630 O O . GLU A 1 78 ? 0.536 12.797 5.82 1 98.06 78 GLU A O 1
ATOM 635 N N . ALA A 1 79 ? -1.613 12.18 5.949 1 97.81 79 ALA A N 1
ATOM 636 C CA . ALA A 1 79 ? -2.127 13.539 5.82 1 97.81 79 ALA A CA 1
ATOM 637 C C . ALA A 1 79 ? -3.01 13.914 7.008 1 97.81 79 ALA A C 1
ATOM 639 O O . ALA A 1 79 ? -3.941 13.18 7.348 1 97.81 79 ALA A O 1
ATOM 640 N N . LYS A 1 80 ? -2.701 15.039 7.656 1 97.69 80 LYS A N 1
ATOM 641 C CA . LYS A 1 80 ? -3.451 15.5 8.82 1 97.69 80 LYS A CA 1
ATOM 642 C C . LYS A 1 80 ? -3.918 16.938 8.641 1 97.69 80 LYS A C 1
ATOM 644 O O . LYS A 1 80 ? -3.203 17.766 8.062 1 97.69 80 LYS A O 1
ATOM 649 N N . ASN A 1 81 ? -5.109 17.172 9.102 1 96.81 81 ASN A N 1
ATOM 650 C CA . ASN A 1 81 ? -5.715 18.5 9.094 1 96.81 81 ASN A CA 1
ATOM 651 C C . ASN A 1 81 ? -5.953 19.016 10.508 1 96.81 81 ASN A C 1
ATOM 653 O O . ASN A 1 81 ? -6.297 18.25 11.406 1 96.81 81 ASN A O 1
ATOM 657 N N . THR A 1 82 ? -5.703 20.297 10.727 1 96.56 82 THR A N 1
ATOM 658 C CA . THR A 1 82 ? -6.035 20.906 12.008 1 96.56 82 THR A CA 1
ATOM 659 C C . THR A 1 82 ? -6.84 22.188 11.812 1 96.56 82 THR A C 1
ATOM 661 O O . THR A 1 82 ? -6.59 22.938 10.875 1 96.56 82 THR A O 1
ATOM 664 N N . GLN A 1 83 ? -7.742 22.391 12.664 1 95.12 83 GLN A N 1
ATOM 665 C CA . GL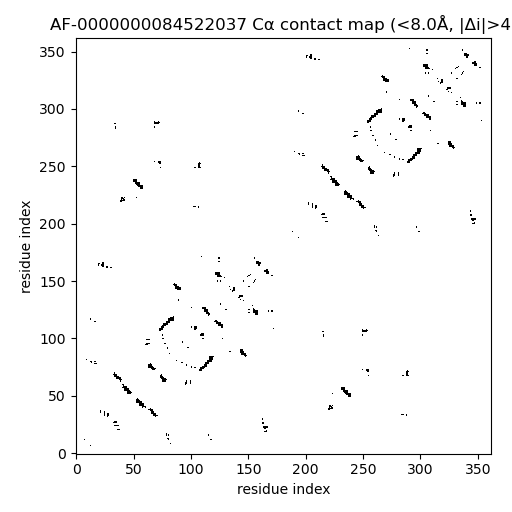N A 1 83 ? -8.531 23.625 12.68 1 95.12 83 GLN A CA 1
ATOM 666 C C . GLN A 1 83 ? -7.867 24.688 13.547 1 95.12 83 GLN A C 1
ATOM 668 O O . GLN A 1 83 ? -8.273 25.859 13.516 1 95.12 83 GLN A O 1
ATOM 673 N N . SER A 1 84 ? -6.922 24.219 14.344 1 96.38 84 SER A N 1
ATOM 674 C CA . SER A 1 84 ? -6.176 25.172 15.148 1 96.38 84 SER A CA 1
ATOM 675 C C . SER A 1 84 ? -5.34 26.109 14.266 1 96.38 84 SER A C 1
ATOM 677 O O . SER A 1 84 ? -4.777 25.672 13.258 1 96.38 84 SER A O 1
ATOM 679 N N . GLU A 1 85 ? -5.219 27.312 14.688 1 97 85 GLU A N 1
ATOM 680 C CA . GLU A 1 85 ? -4.391 28.266 13.953 1 97 85 GLU A CA 1
ATOM 681 C C . GLU A 1 85 ? -2.996 28.359 14.562 1 97 85 GLU A C 1
ATOM 683 O O . GLU A 1 85 ? -2.084 28.922 13.953 1 97 85 GLU A O 1
ATOM 688 N N . THR A 1 86 ? -2.828 27.75 15.68 1 97.56 86 THR A N 1
ATOM 689 C CA . THR A 1 86 ? -1.613 28.078 16.422 1 97.56 86 THR A CA 1
ATOM 690 C C . THR A 1 86 ? -0.765 26.828 16.656 1 97.56 86 THR A C 1
ATOM 692 O O . THR A 1 86 ? 0.421 26.938 16.969 1 97.56 86 THR A O 1
ATOM 695 N N . SER A 1 87 ? -1.429 25.672 16.531 1 98.25 87 SER A N 1
ATOM 696 C CA . SER A 1 87 ? -0.63 24.5 16.859 1 98.25 87 SER A CA 1
ATOM 697 C C . SER A 1 87 ? -1.265 23.234 16.297 1 98.25 87 SER A C 1
ATOM 699 O O . SER A 1 87 ? -2.412 23.25 15.852 1 98.25 87 SER A O 1
ATOM 701 N N . PHE A 1 88 ? -0.497 22.188 16.297 1 98.56 88 PHE A N 1
ATOM 702 C CA . PHE A 1 88 ? -0.887 20.844 15.898 1 98.56 88 PHE A CA 1
ATOM 703 C C . PHE A 1 88 ? -0.562 19.844 17 1 98.56 88 PHE A C 1
ATOM 705 O O . PHE A 1 88 ? 0.608 19.625 17.328 1 98.56 88 PHE A O 1
ATOM 712 N N . PRO A 1 89 ? -1.565 19.266 17.578 1 98.31 89 PRO A N 1
ATOM 713 C CA . PRO A 1 89 ? -1.286 18.297 18.625 1 98.31 89 PRO A CA 1
ATOM 714 C C . PRO A 1 89 ? -0.556 17.047 18.125 1 98.31 89 PRO A C 1
ATOM 716 O O . PRO A 1 89 ? -0.987 16.438 17.141 1 98.31 89 PRO A O 1
ATOM 719 N N . LEU A 1 90 ? 0.503 16.641 18.828 1 98.31 90 LEU A N 1
ATOM 720 C CA . LEU A 1 90 ? 1.264 15.445 18.453 1 98.31 90 LEU A CA 1
ATOM 721 C C . LEU A 1 90 ? 0.394 14.195 18.547 1 98.31 90 LEU A C 1
ATOM 723 O O . LEU A 1 90 ? 0.598 13.234 17.797 1 98.31 90 LEU A O 1
ATOM 727 N N . ALA A 1 91 ? -0.613 14.227 19.391 1 97.06 91 ALA A N 1
ATOM 728 C CA . ALA A 1 91 ? -1.511 13.094 19.594 1 97.06 91 ALA A CA 1
ATOM 729 C C . ALA A 1 91 ? -2.334 12.797 18.344 1 97.06 91 ALA A C 1
ATOM 731 O O . ALA A 1 91 ? -2.938 11.727 18.234 1 97.06 91 ALA A O 1
ATOM 732 N N . ASN A 1 92 ? -2.363 13.742 17.375 1 97.12 92 ASN A N 1
ATOM 733 C CA . ASN A 1 92 ? -3.092 13.547 16.125 1 97.12 92 ASN A CA 1
ATOM 734 C C . ASN A 1 92 ? -2.4 12.523 15.234 1 97.12 92 ASN A C 1
ATOM 736 O O . ASN A 1 92 ? -2.994 12.031 14.266 1 97.12 92 ASN A O 1
ATOM 740 N N . ILE A 1 93 ? -1.2 12.234 15.484 1 97.44 93 ILE A N 1
ATOM 741 C CA . ILE A 1 93 ? -0.501 11.148 14.812 1 97.44 93 ILE A CA 1
ATOM 742 C C . ILE A 1 93 ? -0.534 9.898 15.688 1 97.44 93 ILE A C 1
ATOM 744 O O . ILE A 1 93 ? 0.083 9.859 16.75 1 97.44 93 ILE A O 1
ATOM 748 N N . GLU A 1 94 ? -1.181 8.898 15.25 1 96 94 GLU A N 1
ATOM 749 C CA . GLU A 1 94 ? -1.438 7.711 16.047 1 96 94 GLU A CA 1
ATOM 750 C C . GLU A 1 94 ? -0.179 6.859 16.203 1 96 94 GLU A C 1
ATOM 752 O O . GLU A 1 94 ? 0.706 6.898 15.344 1 96 94 GLU A O 1
ATOM 757 N N . ALA A 1 95 ? -0.154 6.07 17.219 1 95.06 95 ALA A N 1
ATOM 758 C CA . ALA A 1 95 ? 0.998 5.223 17.531 1 95.06 95 ALA A CA 1
ATOM 759 C C . ALA A 1 95 ? 1.309 4.277 16.375 1 95.06 95 ALA A C 1
ATOM 761 O O . ALA A 1 95 ? 2.473 4.098 16 1 95.06 95 ALA A O 1
ATOM 762 N N . HIS A 1 96 ? 0.271 3.691 15.766 1 95.69 96 HIS A N 1
ATOM 763 C CA . HIS A 1 96 ? 0.499 2.727 14.695 1 95.69 96 HIS A CA 1
ATOM 764 C C . HIS A 1 96 ? 1.125 3.395 13.477 1 95.69 96 HIS A C 1
ATOM 766 O O . HIS A 1 96 ? 1.883 2.762 12.742 1 95.69 96 HIS A O 1
ATOM 772 N N . GLN A 1 97 ? 0.746 4.637 13.234 1 97.38 97 GLN A N 1
ATOM 773 C CA . GLN A 1 97 ? 1.326 5.375 12.117 1 97.38 97 GLN A CA 1
ATOM 774 C C . GLN A 1 97 ? 2.822 5.598 12.32 1 97.38 97 GLN A C 1
ATOM 776 O O . GLN A 1 97 ? 3.621 5.371 11.414 1 97.38 97 GLN A O 1
ATOM 781 N N . LEU A 1 98 ? 3.162 6 13.555 1 97.75 98 LEU A N 1
ATOM 782 C CA . LEU A 1 98 ? 4.562 6.223 13.906 1 97.75 98 LEU A CA 1
ATOM 783 C C . LEU A 1 98 ? 5.355 4.922 13.828 1 97.75 98 LEU A C 1
ATOM 785 O O . LEU A 1 98 ? 6.477 4.906 13.312 1 97.75 98 LEU A O 1
ATOM 789 N N . GLU A 1 99 ? 4.77 3.896 14.344 1 96.75 99 GLU A N 1
ATOM 790 C CA . GLU A 1 99 ? 5.418 2.59 14.305 1 96.75 99 GLU A CA 1
ATOM 791 C C . GLU A 1 99 ? 5.676 2.139 12.867 1 96.75 99 GLU A C 1
ATOM 793 O O . GLU A 1 99 ? 6.746 1.612 12.562 1 96.75 99 GLU A O 1
ATOM 798 N N . HIS A 1 100 ? 4.742 2.352 12.039 1 97.75 100 HIS A N 1
ATOM 799 C CA . HIS A 1 100 ? 4.922 1.995 10.633 1 97.75 100 HIS A CA 1
ATOM 800 C C . HIS A 1 100 ? 6.035 2.82 10 1 97.75 100 HIS A C 1
ATOM 802 O O . HIS A 1 100 ? 6.852 2.287 9.242 1 97.75 100 HIS A O 1
ATOM 808 N N . PHE A 1 101 ? 6.062 4.113 10.281 1 98.5 101 PHE A N 1
ATOM 809 C CA . PHE A 1 101 ? 7.113 4.977 9.758 1 98.5 101 PHE A CA 1
ATOM 810 C C . PHE A 1 101 ? 8.492 4.48 10.18 1 98.5 101 PHE A C 1
ATOM 812 O O . PHE A 1 101 ? 9.398 4.387 9.352 1 98.5 101 PHE A O 1
ATOM 819 N N . GLU A 1 102 ? 8.594 4.141 11.43 1 97.88 102 GLU A N 1
ATOM 820 C CA . GLU A 1 102 ? 9.875 3.666 11.945 1 97.88 102 GLU A CA 1
ATOM 821 C C . GLU A 1 102 ? 10.312 2.385 11.242 1 97.88 102 GLU A C 1
ATOM 823 O O . GLU A 1 102 ? 11.453 2.275 10.797 1 97.88 102 GLU A O 1
ATOM 828 N N . ALA A 1 103 ? 9.43 1.496 11.125 1 97.56 103 ALA A N 1
ATOM 829 C CA . ALA A 1 103 ? 9.727 0.226 10.469 1 97.56 103 ALA A CA 1
ATOM 830 C C . ALA A 1 103 ? 10.07 0.435 8.992 1 97.56 103 ALA A C 1
ATOM 832 O O . ALA A 1 103 ? 11.016 -0.165 8.484 1 97.56 103 ALA A O 1
ATOM 833 N N . ALA A 1 104 ? 9.312 1.244 8.336 1 98.12 104 ALA A N 1
ATOM 834 C CA . ALA A 1 104 ? 9.508 1.489 6.914 1 98.12 104 ALA A CA 1
ATOM 835 C C . ALA A 1 104 ? 10.859 2.141 6.648 1 98.12 104 ALA A C 1
ATOM 837 O O . ALA A 1 104 ? 11.578 1.748 5.719 1 98.12 104 ALA A O 1
ATOM 838 N N . GLU A 1 105 ? 11.227 3.111 7.434 1 97.69 105 GLU A N 1
ATOM 839 C CA . GLU A 1 105 ? 12.5 3.785 7.238 1 97.69 105 GLU A CA 1
ATOM 840 C C . GLU A 1 105 ? 13.672 2.844 7.512 1 97.69 105 GLU A C 1
ATOM 842 O O . GLU A 1 105 ? 14.719 2.945 6.871 1 97.69 105 GLU A O 1
ATOM 847 N N . LYS A 1 106 ? 13.461 1.993 8.492 1 97.31 106 LYS A N 1
ATOM 848 C CA . LYS A 1 106 ? 14.492 0.996 8.773 1 97.31 106 LYS A CA 1
ATOM 849 C C . LYS A 1 106 ? 14.82 0.181 7.523 1 97.31 106 LYS A C 1
ATOM 851 O O . LYS A 1 106 ? 15.953 -0.274 7.352 1 97.31 106 LYS A O 1
ATOM 856 N N . HIS A 1 107 ? 13.859 0.075 6.66 1 97.69 107 HIS A N 1
ATOM 857 C CA . HIS A 1 107 ? 14.07 -0.736 5.465 1 97.69 107 HIS A CA 1
ATOM 858 C C . HIS A 1 107 ? 14.273 0.14 4.23 1 97.69 107 HIS A C 1
ATOM 860 O O . HIS A 1 107 ? 14.188 -0.346 3.102 1 97.69 107 HIS A O 1
ATOM 866 N N . GLY A 1 108 ? 14.375 1.43 4.418 1 96.5 108 GLY A N 1
ATOM 867 C CA . GLY A 1 108 ? 14.875 2.27 3.342 1 96.5 108 GLY A CA 1
ATOM 868 C C . GLY A 1 108 ? 13.805 3.15 2.727 1 96.5 108 GLY A C 1
ATOM 869 O O . GLY A 1 108 ? 14.055 3.83 1.727 1 96.5 108 GLY A O 1
ATOM 870 N N . ALA A 1 109 ? 12.617 3.207 3.293 1 98 109 ALA A N 1
ATOM 871 C CA . ALA A 1 109 ? 11.562 4.078 2.777 1 98 109 ALA A CA 1
ATOM 872 C C . ALA A 1 109 ? 11.758 5.516 3.252 1 98 109 ALA A C 1
ATOM 874 O O . ALA A 1 109 ? 12.523 5.77 4.188 1 98 109 ALA A O 1
ATOM 875 N N . LEU A 1 110 ? 11.211 6.363 2.514 1 98.12 110 LEU A N 1
ATOM 876 C CA . LEU A 1 110 ? 11.086 7.746 2.967 1 98.12 110 LEU A CA 1
ATOM 877 C C . LEU A 1 110 ? 9.688 8.008 3.521 1 98.12 110 LEU A C 1
ATOM 879 O O . LEU A 1 110 ? 8.688 7.668 2.885 1 98.12 110 LEU A O 1
ATOM 883 N N . CYS A 1 111 ? 9.641 8.578 4.711 1 98.69 111 CYS A N 1
ATOM 884 C CA . CYS A 1 111 ? 8.375 8.789 5.398 1 98.69 111 CYS A CA 1
ATOM 885 C C . CYS A 1 111 ? 8.203 10.25 5.789 1 98.69 111 CYS A C 1
ATOM 887 O O . CYS A 1 111 ? 9.164 10.914 6.184 1 98.69 111 CYS A O 1
ATOM 889 N N . PHE A 1 112 ? 7.004 10.75 5.688 1 98.88 112 PHE A N 1
ATOM 890 C CA . PHE A 1 112 ? 6.703 12.125 6.066 1 98.88 112 PHE A CA 1
ATOM 891 C C . PHE A 1 112 ? 5.219 12.289 6.383 1 98.88 112 PHE A C 1
ATOM 893 O O . PHE A 1 112 ? 4.445 11.336 6.262 1 98.88 112 PHE A O 1
ATOM 900 N N . VAL A 1 113 ? 4.84 13.492 6.824 1 98.81 113 VAL A N 1
ATOM 901 C CA . VAL A 1 113 ? 3.451 13.852 7.082 1 98.81 113 VAL A CA 1
ATOM 902 C C . VAL A 1 113 ? 3.123 15.172 6.387 1 98.81 113 VAL A C 1
ATOM 904 O O . VAL A 1 113 ? 3.92 16.109 6.414 1 98.81 113 VAL A O 1
ATOM 907 N N . LEU A 1 114 ? 2.025 15.188 5.691 1 98.75 114 LEU A N 1
ATOM 908 C CA . LEU A 1 114 ? 1.47 16.453 5.211 1 98.75 114 LEU A CA 1
ATOM 909 C C . LEU A 1 114 ? 0.484 17.031 6.219 1 98.75 114 LEU A C 1
ATOM 911 O O . LEU A 1 114 ? -0.475 16.359 6.609 1 98.75 114 LEU A O 1
ATOM 915 N N . ILE A 1 115 ? 0.754 18.219 6.641 1 98.56 115 ILE A N 1
ATOM 916 C CA . ILE A 1 115 ? -0.081 18.828 7.668 1 98.56 115 ILE A CA 1
ATOM 917 C C . ILE A 1 115 ? -0.72 20.109 7.121 1 98.56 115 ILE A C 1
ATOM 919 O O . ILE A 1 115 ? -0.018 21.047 6.762 1 98.56 115 ILE A O 1
ATOM 923 N N . ARG A 1 116 ? -2.004 20.156 7.184 1 98.06 116 ARG A N 1
ATOM 924 C CA . ARG A 1 116 ? -2.744 21.312 6.715 1 98.06 116 ARG A CA 1
ATOM 925 C C . ARG A 1 116 ? -3.277 22.141 7.887 1 98.06 116 ARG A C 1
ATOM 927 O O . ARG A 1 116 ? -3.988 21.609 8.742 1 98.06 116 ARG A O 1
ATOM 934 N N . PHE A 1 117 ? -2.928 23.328 7.945 1 97.88 117 PHE A N 1
ATOM 935 C CA . PHE A 1 117 ? -3.619 24.312 8.773 1 97.88 117 PHE A CA 1
ATOM 936 C C . PHE A 1 117 ? -4.762 24.969 8.008 1 97.88 117 PHE A C 1
ATOM 938 O O . PHE A 1 117 ? -4.551 25.906 7.242 1 97.88 117 PHE A O 1
ATOM 945 N N . GLU A 1 118 ? -5.852 24.469 8.297 1 96 118 GLU A N 1
ATOM 946 C CA . GLU A 1 118 ? -7.016 24.781 7.473 1 96 118 GLU A CA 1
ATOM 947 C C . GLU A 1 118 ? -7.297 26.281 7.449 1 96 118 GLU A C 1
ATOM 949 O O . GLU A 1 118 ? -7.469 26.875 6.379 1 96 118 GLU A O 1
ATOM 954 N N . LYS A 1 119 ? -7.328 26.891 8.578 1 95.94 119 LYS A N 1
ATOM 955 C CA . LYS A 1 119 ? -7.707 28.297 8.688 1 95.94 119 LYS A CA 1
ATOM 956 C C . LYS A 1 119 ? -6.641 29.203 8.078 1 95.94 119 LYS A C 1
ATOM 958 O O . LYS A 1 119 ? -6.945 30.312 7.617 1 95.94 119 LYS A O 1
ATOM 963 N N . LYS A 1 120 ? -5.422 28.703 8.078 1 96.06 120 LYS A N 1
ATOM 964 C CA . LYS A 1 120 ? -4.328 29.484 7.496 1 96.06 120 LYS A CA 1
ATOM 965 C C . LYS A 1 120 ? -4.184 29.203 6.004 1 96.06 120 LYS A C 1
ATOM 967 O O . LYS A 1 120 ? -3.488 29.922 5.293 1 96.06 120 LYS A O 1
ATOM 972 N N . GLY A 1 121 ? -4.781 28.094 5.555 1 94.31 121 GLY A N 1
ATOM 973 C CA . GLY A 1 121 ? -4.695 27.703 4.156 1 94.31 121 GLY A CA 1
ATOM 974 C C . GLY A 1 121 ? -3.316 27.203 3.758 1 94.31 121 GLY A C 1
ATOM 975 O O . GLY A 1 121 ? -2.926 27.312 2.594 1 94.31 121 GLY A O 1
ATOM 976 N N . THR A 1 122 ? -2.559 26.734 4.707 1 96.94 122 THR A N 1
ATOM 977 C CA . THR A 1 122 ? -1.193 26.297 4.449 1 96.94 122 THR A CA 1
ATOM 978 C C . THR A 1 122 ? -1.068 24.781 4.637 1 96.94 122 THR A C 1
ATOM 980 O O . THR A 1 122 ? -1.744 24.203 5.484 1 96.94 122 THR A O 1
ATOM 983 N N . ILE A 1 123 ? -0.277 24.156 3.777 1 98.31 123 ILE A N 1
ATOM 984 C CA . ILE A 1 123 ? 0.089 22.75 3.898 1 98.31 123 ILE A CA 1
ATOM 985 C C . ILE A 1 123 ? 1.6 22.625 4.078 1 98.31 123 ILE A C 1
ATOM 987 O O . ILE A 1 123 ? 2.373 23.156 3.277 1 98.31 123 ILE A O 1
ATOM 991 N N . PHE A 1 124 ? 2.008 21.938 5.105 1 98.81 124 PHE A N 1
ATOM 992 C CA . PHE A 1 124 ? 3.428 21.734 5.363 1 98.81 124 PHE A CA 1
ATOM 993 C C . PHE A 1 124 ? 3.84 20.297 5.031 1 98.81 124 PHE A C 1
ATOM 995 O O . PHE A 1 124 ? 3.096 19.359 5.301 1 98.81 124 PHE A O 1
ATOM 1002 N N . TYR A 1 125 ? 5.016 20.203 4.43 1 98.81 125 TYR A N 1
ATOM 1003 C CA . TYR A 1 125 ? 5.738 18.938 4.367 1 98.81 125 TYR A CA 1
ATOM 1004 C C . TYR A 1 125 ? 6.582 18.734 5.617 1 98.81 125 TYR A C 1
ATOM 1006 O O . TYR A 1 125 ? 7.551 19.469 5.852 1 98.81 125 TYR A O 1
ATOM 1014 N N . ALA A 1 126 ? 6.23 17.781 6.449 1 98.81 126 ALA A N 1
ATOM 1015 C CA . ALA A 1 126 ? 6.965 17.5 7.68 1 98.81 126 ALA A CA 1
ATOM 1016 C C . ALA A 1 126 ? 7.699 16.172 7.59 1 98.81 126 ALA A C 1
ATOM 1018 O O . ALA A 1 126 ? 7.082 15.102 7.652 1 98.81 126 ALA A O 1
ATOM 1019 N N . PRO A 1 127 ? 9.023 16.219 7.48 1 98.25 127 PRO A N 1
ATOM 1020 C CA . PRO A 1 127 ? 9.75 14.938 7.5 1 98.25 127 PRO A CA 1
ATOM 1021 C C . PRO A 1 127 ? 9.516 14.141 8.781 1 98.25 127 PRO A C 1
ATOM 1023 O O . PRO A 1 127 ? 9.297 14.727 9.844 1 98.25 127 PRO A O 1
ATOM 1026 N N . PHE A 1 128 ? 9.555 12.867 8.656 1 98.56 128 PHE A N 1
ATOM 1027 C CA . PHE A 1 128 ? 9.336 12.031 9.828 1 98.56 128 PHE A CA 1
ATOM 1028 C C . PHE A 1 128 ? 10.352 12.344 10.914 1 98.56 128 PHE A C 1
ATOM 1030 O O . PHE A 1 128 ? 10.031 12.305 12.109 1 98.56 128 PHE A O 1
ATOM 1037 N N . SER A 1 129 ? 11.547 12.648 10.547 1 97.56 129 SER A N 1
ATOM 1038 C CA . SER A 1 129 ? 12.578 12.984 11.523 1 97.56 129 SER A CA 1
ATOM 1039 C C . SER A 1 129 ? 12.172 14.18 12.375 1 97.56 129 SER A C 1
ATOM 1041 O O . SER A 1 129 ? 12.461 14.219 13.578 1 97.56 129 SER A O 1
ATOM 1043 N N . PHE A 1 130 ? 11.547 15.172 11.758 1 98.25 130 PHE A N 1
ATOM 1044 C CA . PHE A 1 130 ? 11.07 16.328 12.5 1 98.25 130 PHE A CA 1
ATOM 1045 C C . PHE A 1 130 ? 10 15.93 13.508 1 98.25 130 PHE A C 1
ATOM 1047 O O . PHE A 1 130 ? 10.031 16.359 14.664 1 98.25 130 PHE A O 1
ATOM 1054 N N . ILE A 1 131 ? 9.047 15.055 13.062 1 98.44 131 ILE A N 1
ATOM 1055 C CA . ILE A 1 131 ? 7.992 14.562 13.938 1 98.44 131 ILE A CA 1
ATOM 1056 C C . ILE A 1 131 ? 8.609 13.812 15.117 1 98.44 131 ILE A C 1
ATOM 1058 O O . ILE A 1 131 ? 8.195 13.992 16.266 1 98.44 131 ILE A O 1
ATOM 1062 N N . GLN A 1 132 ? 9.578 13.016 14.836 1 97.81 132 GLN A N 1
ATOM 1063 C CA . GLN A 1 132 ? 10.25 12.234 15.875 1 97.81 132 GLN A CA 1
ATOM 1064 C C . GLN A 1 132 ? 10.906 13.148 16.906 1 97.81 132 GLN A C 1
ATOM 1066 O O . GLN A 1 132 ? 10.828 12.883 18.109 1 97.81 132 GLN A O 1
ATOM 1071 N N . LYS A 1 133 ? 11.539 14.148 16.453 1 98 133 LYS A N 1
ATOM 1072 C CA . LYS A 1 133 ? 12.18 15.109 17.344 1 98 133 LYS A CA 1
ATOM 1073 C C . LYS A 1 133 ? 11.164 15.773 18.266 1 98 133 LYS A C 1
ATOM 1075 O O . LYS A 1 133 ? 11.398 15.906 19.469 1 98 133 LYS A O 1
ATOM 1080 N N . CYS A 1 134 ? 10.055 16.188 17.703 1 98.38 134 CYS A N 1
ATOM 1081 C CA . CYS A 1 134 ? 9.008 16.844 18.484 1 98.38 134 CYS A CA 1
ATOM 1082 C C . CYS A 1 134 ? 8.422 15.875 19.516 1 98.38 134 CYS A C 1
ATOM 1084 O O . CYS A 1 134 ? 8.148 16.266 20.641 1 98.38 134 CYS A O 1
ATOM 1086 N N . ARG A 1 135 ? 8.266 14.695 19.141 1 97.56 135 ARG A N 1
ATOM 1087 C CA . ARG A 1 135 ? 7.727 13.688 20.031 1 97.56 135 ARG A CA 1
ATOM 1088 C C . ARG A 1 135 ? 8.688 13.414 21.188 1 97.56 135 ARG A C 1
ATOM 1090 O O . ARG A 1 135 ? 8.258 13.266 22.344 1 97.56 135 ARG A O 1
ATOM 1097 N N . LYS A 1 136 ? 9.922 13.25 20.844 1 97.31 136 LYS A N 1
ATOM 1098 C CA . LYS A 1 136 ? 10.938 13.047 21.875 1 97.31 136 LYS A CA 1
ATOM 1099 C C . LYS A 1 136 ? 10.938 14.188 22.891 1 97.31 136 LYS A C 1
ATOM 1101 O O . LYS A 1 136 ? 10.961 13.945 24.094 1 97.31 136 LYS A O 1
ATOM 1106 N N . ARG A 1 137 ? 10.914 15.359 22.359 1 97.31 137 ARG A N 1
ATOM 1107 C CA . ARG A 1 137 ? 10.852 16.531 23.219 1 97.31 137 ARG A CA 1
ATOM 1108 C C . ARG A 1 137 ? 9.656 16.469 24.172 1 97.31 137 ARG A C 1
ATOM 1110 O O . ARG A 1 137 ? 9.789 16.734 25.359 1 97.31 137 ARG A O 1
ATOM 1117 N N . ALA A 1 138 ? 8.531 16.109 23.641 1 97.44 138 ALA A N 1
ATOM 1118 C CA . ALA A 1 138 ? 7.312 16 24.438 1 97.44 138 ALA A CA 1
ATOM 1119 C C . ALA A 1 138 ? 7.469 14.969 25.547 1 97.44 138 ALA A C 1
ATOM 1121 O O . ALA A 1 138 ? 7.051 15.203 26.688 1 97.44 138 ALA A O 1
ATOM 1122 N N . LYS A 1 139 ? 8.008 13.883 25.219 1 96.25 139 LYS A N 1
ATOM 1123 C CA . LYS A 1 139 ? 8.203 12.797 26.188 1 96.25 139 LYS A CA 1
ATOM 1124 C C . LYS A 1 139 ? 9.125 13.234 27.312 1 96.25 139 LYS A C 1
ATOM 1126 O O . LYS A 1 139 ? 9.016 12.734 28.438 1 96.25 139 LYS A O 1
ATOM 1131 N N . GLU A 1 140 ? 9.984 14.156 27.016 1 97.25 140 GLU A N 1
ATOM 1132 C CA . GLU A 1 140 ? 10.945 14.656 28 1 97.25 140 GLU A CA 1
ATOM 1133 C C . GLU A 1 140 ? 10.398 15.867 28.75 1 97.25 140 GLU A C 1
ATOM 1135 O O . GLU A 1 140 ? 11.156 16.609 29.375 1 97.25 140 GLU A O 1
ATOM 1140 N N . GLY A 1 141 ? 9.141 16.156 28.625 1 96.31 141 GLY A N 1
ATOM 1141 C CA . GLY A 1 141 ? 8.484 17.188 29.406 1 96.31 141 GLY A CA 1
ATOM 1142 C C . GLY A 1 141 ? 8.211 18.469 28.625 1 96.31 141 GLY A C 1
ATOM 1143 O O . GLY A 1 141 ? 7.797 19.469 29.203 1 96.31 141 GLY A O 1
ATOM 1144 N N . GLY A 1 142 ? 8.484 18.375 27.344 1 95.81 142 GLY A N 1
ATOM 1145 C CA . GLY A 1 142 ? 8.219 19.531 26.5 1 95.81 142 GLY A CA 1
ATOM 1146 C C . GLY A 1 142 ? 6.785 19.594 26.016 1 95.81 142 GLY A C 1
ATOM 1147 O O . GLY A 1 142 ? 5.898 18.938 26.578 1 95.81 142 GLY A O 1
ATOM 1148 N N . ARG A 1 143 ? 6.578 20.422 25.016 1 95.31 143 ARG A N 1
ATOM 1149 C CA . ARG A 1 143 ? 5.25 20.672 24.469 1 95.31 143 ARG A CA 1
ATOM 1150 C C . ARG A 1 143 ? 4.695 19.422 23.797 1 95.31 143 ARG A C 1
ATOM 1152 O O . ARG A 1 143 ? 5.414 18.719 23.078 1 95.31 143 ARG A O 1
ATOM 1159 N N . LYS A 1 144 ? 3.438 19.219 23.953 1 97.5 144 LYS A N 1
ATOM 1160 C CA . LYS A 1 144 ? 2.756 18.078 23.359 1 97.5 144 LYS A CA 1
ATOM 1161 C C . LYS A 1 144 ? 2.098 18.453 22.047 1 97.5 144 LYS A C 1
ATOM 1163 O O . LYS A 1 144 ? 1.3 17.672 21.5 1 97.5 144 LYS A O 1
ATOM 1168 N N . SER A 1 145 ? 2.35 19.609 21.609 1 98.5 145 SER A N 1
ATOM 1169 C CA . SER A 1 145 ? 1.906 20.141 20.312 1 98.5 145 SER A CA 1
ATOM 1170 C C . SER A 1 145 ? 3.043 20.844 19.594 1 98.5 145 SER A C 1
ATOM 1172 O O . SER A 1 145 ? 4.062 21.188 20.203 1 98.5 145 SER A O 1
ATOM 1174 N N . ILE A 1 146 ? 2.891 20.906 18.328 1 98.69 146 ILE A N 1
ATOM 1175 C CA . ILE A 1 146 ? 3.844 21.656 17.516 1 98.69 146 ILE A CA 1
ATOM 1176 C C . ILE A 1 146 ? 3.244 23 17.109 1 98.69 146 ILE A C 1
ATOM 1178 O O . ILE A 1 146 ? 2.176 23.062 16.5 1 98.69 146 ILE A O 1
ATOM 1182 N N . ALA A 1 147 ? 3.902 24.016 17.438 1 98.56 147 ALA A N 1
ATOM 1183 C CA . ALA A 1 147 ? 3.4 25.359 17.156 1 98.56 147 ALA A CA 1
ATOM 1184 C C . ALA A 1 147 ? 3.457 25.672 15.664 1 98.56 147 ALA A C 1
ATOM 1186 O O . ALA A 1 147 ? 4.363 25.203 14.969 1 98.56 147 ALA A O 1
ATOM 1187 N N . TYR A 1 148 ? 2.521 26.453 15.211 1 98.62 148 TYR A N 1
ATOM 1188 C CA . TYR A 1 148 ? 2.514 26.906 13.828 1 98.62 148 TYR A CA 1
ATOM 1189 C C . TYR A 1 148 ? 3.859 27.5 13.438 1 98.62 148 TYR A C 1
ATOM 1191 O O . TYR A 1 148 ? 4.395 27.203 12.367 1 98.62 148 TYR A O 1
ATOM 1199 N N . ASN A 1 149 ? 4.418 28.297 14.273 1 98.12 149 ASN A N 1
ATOM 1200 C CA . ASN A 1 149 ? 5.691 28.953 13.984 1 98.12 149 ASN A CA 1
ATOM 1201 C C . ASN A 1 149 ? 6.82 27.938 13.844 1 98.12 149 ASN A C 1
ATOM 1203 O O . ASN A 1 149 ? 7.758 28.156 13.07 1 98.12 149 ASN A O 1
ATOM 1207 N N . GLU A 1 150 ? 6.77 26.828 14.586 1 98.19 150 GLU A N 1
ATOM 1208 C CA . GLU A 1 150 ? 7.766 25.781 14.438 1 98.19 150 GLU A CA 1
ATOM 1209 C C . GLU A 1 150 ? 7.695 25.141 13.047 1 98.19 150 GLU A C 1
ATOM 1211 O O . GLU A 1 150 ? 8.727 24.812 12.461 1 98.19 150 GLU A O 1
ATOM 1216 N N . PHE A 1 151 ? 6.496 24.984 12.555 1 98.5 151 PHE A N 1
ATOM 1217 C CA . PHE A 1 151 ? 6.348 24.5 11.188 1 98.5 151 PHE A CA 1
ATOM 1218 C C . PHE A 1 151 ? 6.949 25.469 10.188 1 98.5 151 PHE A C 1
ATOM 1220 O O . PHE A 1 151 ? 7.676 25.078 9.281 1 98.5 151 PHE A O 1
ATOM 1227 N N . LEU A 1 152 ? 6.664 26.75 10.367 1 98.12 152 LEU A N 1
ATOM 1228 C CA . LEU A 1 152 ? 7.195 27.781 9.484 1 98.12 152 LEU A CA 1
ATOM 1229 C C . LEU A 1 152 ? 8.719 27.719 9.438 1 98.12 152 LEU A C 1
ATOM 1231 O O . LEU A 1 152 ? 9.328 27.938 8.383 1 98.12 152 LEU A O 1
ATOM 1235 N N . GLU A 1 153 ? 9.297 27.359 10.539 1 97.94 153 GLU A N 1
ATOM 1236 C CA . GLU A 1 153 ? 10.75 27.391 10.672 1 97.94 153 GLU A CA 1
ATOM 1237 C C . GLU A 1 153 ? 11.383 26.109 10.164 1 97.94 153 GLU A C 1
ATOM 1239 O O . GLU A 1 153 ? 12.484 26.125 9.602 1 97.94 153 GLU A O 1
ATOM 1244 N N . HIS A 1 154 ? 10.742 24.984 10.305 1 98 154 HIS A N 1
ATOM 1245 C CA . HIS A 1 154 ? 11.445 23.719 10.148 1 98 154 HIS A CA 1
ATOM 1246 C C . HIS A 1 154 ? 10.836 22.875 9.016 1 98 154 HIS A C 1
ATOM 1248 O O . HIS A 1 154 ? 11.445 21.906 8.562 1 98 154 HIS A O 1
ATOM 1254 N N . CYS A 1 155 ? 9.641 23.25 8.516 1 98.5 155 CYS A N 1
ATOM 1255 C CA . CYS A 1 155 ? 8.953 22.484 7.484 1 98.5 155 CYS A CA 1
ATOM 1256 C C . CYS A 1 155 ? 8.602 23.359 6.293 1 98.5 155 CYS A C 1
ATOM 1258 O O . CYS A 1 155 ? 8.023 24.438 6.461 1 98.5 155 CYS A O 1
ATOM 1260 N N . PRO A 1 156 ? 8.938 22.938 5.148 1 98.31 156 PRO A N 1
ATOM 1261 C CA . PRO A 1 156 ? 8.562 23.75 3.984 1 98.31 156 PRO A CA 1
ATOM 1262 C C . PRO A 1 156 ? 7.066 23.703 3.695 1 98.31 156 PRO A C 1
ATOM 1264 O O . PRO A 1 156 ? 6.422 22.672 3.912 1 98.31 156 PRO A O 1
ATOM 1267 N N . GLU A 1 157 ? 6.551 24.797 3.205 1 98.19 157 GLU A N 1
ATOM 1268 C CA . GLU A 1 157 ? 5.184 24.859 2.697 1 98.19 157 GLU A CA 1
ATOM 1269 C C . GLU A 1 157 ? 5.09 24.25 1.302 1 98.19 157 GLU A C 1
ATOM 1271 O O . GLU A 1 157 ? 5.91 24.547 0.43 1 98.19 157 GLU A O 1
ATOM 1276 N N . VAL A 1 158 ? 4.125 23.422 1.076 1 98.31 158 VAL A N 1
ATOM 1277 C CA . VAL A 1 158 ? 3.984 22.734 -0.2 1 98.31 158 VAL A CA 1
ATOM 1278 C C . VAL A 1 158 ? 3.355 23.672 -1.23 1 98.31 158 VAL A C 1
ATOM 1280 O O . VAL A 1 158 ? 2.25 24.172 -1.024 1 98.31 158 VAL A O 1
ATOM 1283 N N . PRO A 1 159 ? 3.957 23.891 -2.311 1 96.88 159 PRO A N 1
ATOM 1284 C CA . PRO A 1 159 ? 3.455 24.844 -3.307 1 96.88 159 PRO A CA 1
ATOM 1285 C C . PRO A 1 159 ? 2.553 24.188 -4.348 1 96.88 159 PRO A C 1
ATOM 1287 O O . PRO A 1 159 ? 2.525 22.953 -4.457 1 96.88 159 PRO A O 1
ATOM 1290 N N . VAL A 1 160 ? 1.731 25.016 -4.984 1 95.25 160 VAL A N 1
ATOM 1291 C CA . VAL A 1 160 ? 1.136 24.656 -6.262 1 95.25 160 VAL A CA 1
ATOM 1292 C C . VAL A 1 160 ? 2.152 24.859 -7.383 1 95.25 160 VAL A C 1
ATOM 1294 O O . VAL A 1 160 ? 2.822 25.891 -7.441 1 95.25 160 VAL A O 1
ATOM 1297 N N . THR A 1 161 ? 2.373 23.859 -8.25 1 96.25 161 THR A N 1
ATOM 1298 C CA . THR A 1 161 ? 3.26 23.969 -9.406 1 96.25 161 THR A CA 1
ATOM 1299 C C . THR A 1 161 ? 2.551 23.516 -10.68 1 96.25 161 THR A C 1
ATOM 1301 O O . THR A 1 161 ? 1.356 23.203 -10.656 1 96.25 161 THR A O 1
ATOM 1304 N N . LEU A 1 162 ? 3.312 23.547 -11.742 1 94.19 162 LEU A N 1
ATOM 1305 C CA . LEU A 1 162 ? 2.771 23.031 -13 1 94.19 162 LEU A CA 1
ATOM 1306 C C . LEU A 1 162 ? 2.59 21.516 -12.922 1 94.19 162 LEU A C 1
ATOM 1308 O O . LEU A 1 162 ? 1.717 20.953 -13.594 1 94.19 162 LEU A O 1
ATOM 1312 N N . ARG A 1 163 ? 3.344 20.969 -12.078 1 93.94 163 ARG A N 1
ATOM 1313 C CA . ARG A 1 163 ? 3.354 19.516 -11.953 1 93.94 163 ARG A CA 1
ATOM 1314 C C . ARG A 1 163 ? 2.133 19.016 -11.18 1 93.94 163 ARG A C 1
ATOM 1316 O O . ARG A 1 163 ? 1.542 18 -11.531 1 93.94 163 ARG A O 1
ATOM 1323 N N . ALA A 1 164 ? 1.761 19.75 -10.125 1 96.75 164 ALA A N 1
ATOM 1324 C CA . ALA A 1 164 ? 0.681 19.25 -9.273 1 96.75 164 ALA A CA 1
ATOM 1325 C C . ALA A 1 164 ? 0.109 20.375 -8.414 1 96.75 164 ALA A C 1
ATOM 1327 O O . ALA A 1 164 ? 0.801 21.359 -8.117 1 96.75 164 ALA A O 1
ATOM 1328 N N . ASN A 1 165 ? -1.175 20.203 -7.922 1 93.94 165 ASN A N 1
ATOM 1329 C CA . ASN A 1 165 ? -1.87 21.172 -7.078 1 93.94 165 ASN A CA 1
ATOM 1330 C C . ASN A 1 165 ? -1.222 21.281 -5.703 1 93.94 165 ASN A C 1
ATOM 1332 O O . ASN A 1 165 ? -1.244 22.359 -5.086 1 93.94 165 ASN A O 1
ATOM 1336 N N . ILE A 1 166 ? -0.704 20.219 -5.164 1 96.5 166 ILE A N 1
ATOM 1337 C CA . ILE A 1 166 ? 0.127 20.188 -3.967 1 96.5 166 ILE A CA 1
ATOM 1338 C C . ILE A 1 166 ? 1.374 19.344 -4.227 1 96.5 166 ILE A C 1
ATOM 1340 O O . ILE A 1 166 ? 1.359 18.125 -4.035 1 96.5 166 ILE A O 1
ATOM 1344 N N . ASP A 1 167 ? 2.412 20.016 -4.602 1 98.44 167 ASP A N 1
ATOM 1345 C CA . ASP A 1 167 ? 3.584 19.312 -5.129 1 98.44 167 ASP A CA 1
ATOM 1346 C C . ASP A 1 167 ? 4.555 18.953 -4.008 1 98.44 167 ASP A C 1
ATOM 1348 O O . ASP A 1 167 ? 5.66 19.484 -3.936 1 98.44 167 ASP A O 1
ATOM 1352 N N . TYR A 1 168 ? 4.168 18.031 -3.242 1 98.62 168 TYR A N 1
ATOM 1353 C CA . TYR A 1 168 ? 4.977 17.625 -2.094 1 98.62 168 TYR A CA 1
ATOM 1354 C C . TYR A 1 168 ? 6.215 16.859 -2.535 1 98.62 168 TYR A C 1
ATOM 1356 O O . TYR A 1 168 ? 7.18 16.734 -1.777 1 98.62 168 TYR A O 1
ATOM 1364 N N . LEU A 1 169 ? 6.285 16.328 -3.744 1 98.44 169 LEU A N 1
ATOM 1365 C CA . LEU A 1 169 ? 7.438 15.578 -4.223 1 98.44 169 LEU A CA 1
ATOM 1366 C C . LEU A 1 169 ? 8.648 16.484 -4.402 1 98.44 169 LEU A C 1
ATOM 1368 O O . LEU A 1 169 ? 9.781 16.016 -4.461 1 98.44 169 LEU A O 1
ATOM 1372 N N . LEU A 1 170 ? 8.414 17.781 -4.496 1 97.31 170 LEU A N 1
ATOM 1373 C CA . LEU A 1 170 ? 9.531 18.734 -4.52 1 97.31 170 LEU A CA 1
ATOM 1374 C C . LEU A 1 170 ? 10.445 18.516 -3.32 1 97.31 170 LEU A C 1
ATOM 1376 O O . LEU A 1 170 ? 11.672 18.594 -3.449 1 97.31 170 LEU A O 1
ATOM 1380 N N . PHE A 1 171 ? 9.852 18.203 -2.24 1 97.56 171 PHE A N 1
ATOM 1381 C CA . PHE A 1 171 ? 10.641 18.109 -1.018 1 97.56 171 PHE A CA 1
ATOM 1382 C C . PHE A 1 171 ? 11.148 16.703 -0.797 1 97.56 171 PHE A C 1
ATOM 1384 O O . PHE A 1 171 ? 12.141 16.484 -0.1 1 97.56 171 PHE A O 1
ATOM 1391 N N . VAL A 1 172 ? 10.43 15.75 -1.381 1 97.44 172 VAL A N 1
ATOM 1392 C CA . VAL A 1 172 ? 10.969 14.398 -1.429 1 97.44 172 VAL A CA 1
ATOM 1393 C C . VAL A 1 172 ? 12.266 14.383 -2.229 1 97.44 172 VAL A C 1
ATOM 1395 O O . VAL A 1 172 ? 13.242 13.734 -1.834 1 97.44 172 VAL A O 1
ATOM 1398 N N . ASP A 1 173 ? 12.281 15.141 -3.311 1 96.06 173 ASP A N 1
ATOM 1399 C CA . ASP A 1 173 ? 13.484 15.28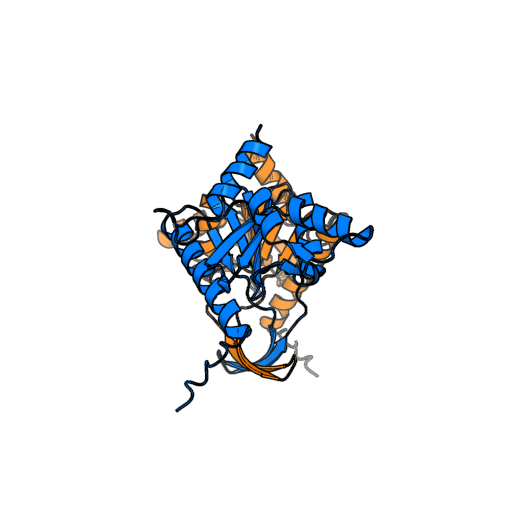1 -4.133 1 96.06 173 ASP A CA 1
ATOM 1400 C C . ASP A 1 173 ? 14.656 15.789 -3.305 1 96.06 173 ASP A C 1
ATOM 1402 O O . ASP A 1 173 ? 15.773 15.281 -3.418 1 96.06 173 ASP A O 1
ATOM 1406 N N . ARG A 1 174 ? 14.383 16.688 -2.512 1 94.19 174 ARG A N 1
ATOM 1407 C CA . ARG A 1 174 ? 15.438 17.281 -1.688 1 94.19 174 ARG A CA 1
ATOM 1408 C C . ARG A 1 174 ? 15.984 16.266 -0.688 1 94.19 174 ARG A C 1
ATOM 1410 O O . ARG A 1 174 ? 17.188 16.219 -0.438 1 94.19 174 ARG A O 1
ATOM 1417 N N . GLU A 1 175 ? 15.117 15.516 -0.145 1 93.88 175 GLU A N 1
ATOM 1418 C CA . GLU A 1 175 ? 15.547 14.508 0.813 1 93.88 175 GLU A CA 1
ATOM 1419 C C . GLU A 1 175 ? 16.359 13.414 0.13 1 93.88 175 GLU A C 1
ATOM 1421 O O . GLU A 1 175 ? 17.359 12.945 0.68 1 93.88 175 GLU A O 1
ATOM 1426 N N . ILE A 1 176 ? 15.922 13.039 -1.043 1 91.94 176 ILE A N 1
ATOM 1427 C CA . ILE A 1 176 ? 16.625 12 -1.786 1 91.94 176 ILE A CA 1
ATOM 1428 C C . ILE A 1 176 ? 18.016 12.5 -2.168 1 91.94 176 ILE A C 1
ATOM 1430 O O . ILE A 1 176 ? 19 11.75 -2.072 1 91.94 176 ILE A O 1
ATOM 1434 N N . GLU A 1 177 ? 18.109 13.672 -2.633 1 88.62 177 GLU A N 1
ATOM 1435 C CA . GLU A 1 177 ? 19.375 14.258 -3.053 1 88.62 177 GLU A CA 1
ATOM 1436 C C . GLU A 1 177 ? 20.281 14.5 -1.857 1 88.62 177 GLU A C 1
ATOM 1438 O O . GLU A 1 177 ? 21.516 14.461 -1.991 1 88.62 177 GLU A O 1
ATOM 1443 N N . GLY A 1 178 ? 19.672 14.922 -0.75 1 81.19 178 GLY A N 1
ATOM 1444 C CA . GLY A 1 178 ? 20.484 15.102 0.448 1 81.19 178 GLY A CA 1
ATOM 1445 C C . GLY A 1 178 ? 20.984 13.797 1.027 1 81.19 178 GLY A C 1
ATOM 1446 O O . GLY A 1 178 ? 21.969 13.773 1.76 1 81.19 178 GLY A O 1
ATOM 1447 N N . GLU A 1 179 ? 20.234 12.711 0.887 1 58.25 179 GLU A N 1
ATOM 1448 C CA . GLU A 1 179 ? 20.688 11.383 1.283 1 58.25 179 GLU A CA 1
ATOM 1449 C C . GLU A 1 179 ? 21.797 10.883 0.359 1 58.25 179 GLU A C 1
ATOM 1451 O O . GLU A 1 179 ? 22.641 10.086 0.77 1 58.25 179 GLU A O 1
ATOM 1456 N N . THR A 1 180 ? 21.734 11.328 -0.967 1 44 180 THR A N 1
ATOM 1457 C CA . THR A 1 180 ? 22.812 10.992 -1.884 1 44 180 THR A CA 1
ATOM 1458 C C . THR A 1 180 ? 24.047 11.867 -1.614 1 44 180 THR A C 1
ATOM 1460 O O . THR A 1 180 ? 25.109 11.641 -2.182 1 44 180 THR A O 1
ATOM 1463 N N . ALA A 1 181 ? 23.953 12.984 -0.824 1 35.84 181 ALA A N 1
ATOM 1464 C CA . ALA A 1 181 ? 25.156 13.758 -0.585 1 35.84 181 ALA A CA 1
ATOM 1465 C C . ALA A 1 181 ? 26 13.141 0.523 1 35.84 181 ALA A C 1
ATOM 1467 O O . ALA A 1 181 ? 25.469 12.547 1.463 1 35.84 181 ALA A O 1
ATOM 1468 N N . MET B 1 1 ? -21.234 -46.188 2.678 1 28.02 1 MET B N 1
ATOM 1469 C CA . MET B 1 1 ? -21.375 -44.812 3.111 1 28.02 1 MET B CA 1
ATOM 1470 C C . MET B 1 1 ? -20.328 -43.938 2.432 1 28.02 1 MET B C 1
ATOM 1472 O O . MET B 1 1 ? -19.125 -44.125 2.592 1 28.02 1 MET B O 1
ATOM 1476 N N . ALA B 1 2 ? -20.594 -43.469 1.193 1 33.5 2 ALA B N 1
ATOM 1477 C CA . ALA B 1 2 ? -19.688 -42.812 0.253 1 33.5 2 ALA B CA 1
ATOM 1478 C C . ALA B 1 2 ? -19.125 -41.531 0.839 1 33.5 2 ALA B C 1
ATOM 1480 O O . ALA B 1 2 ? -19.875 -40.688 1.322 1 33.5 2 ALA B O 1
ATOM 1481 N N . ARG B 1 3 ? -17.969 -41.562 1.426 1 34.81 3 ARG B N 1
ATOM 1482 C CA . ARG B 1 3 ? -17.266 -40.375 1.95 1 34.81 3 ARG B CA 1
ATOM 1483 C C . ARG B 1 3 ? -17.312 -39.219 0.95 1 34.81 3 ARG B C 1
ATOM 1485 O O . ARG B 1 3 ? -16.859 -39.375 -0.187 1 34.81 3 ARG B O 1
ATOM 1492 N N . ARG B 1 4 ? -18.391 -38.469 0.877 1 32.03 4 ARG B N 1
ATOM 1493 C CA . ARG B 1 4 ? -18.5 -37.25 0.063 1 32.03 4 ARG B CA 1
ATOM 1494 C C . ARG B 1 4 ? -17.25 -36.406 0.187 1 32.03 4 ARG B C 1
ATOM 1496 O O . ARG B 1 4 ? -16.859 -36 1.291 1 32.03 4 ARG B O 1
ATOM 1503 N N . PHE B 1 5 ? -16.203 -36.656 -0.572 1 31.83 5 PHE B N 1
ATOM 1504 C CA . PHE B 1 5 ? -15.062 -35.75 -0.707 1 31.83 5 PHE B CA 1
ATOM 1505 C C . PHE B 1 5 ? -15.531 -34.312 -0.794 1 31.83 5 PHE B C 1
ATOM 1507 O O . PHE B 1 5 ? -16.25 -33.938 -1.72 1 31.83 5 PHE B O 1
ATOM 1514 N N . TYR B 1 6 ? -15.945 -33.75 0.211 1 34.28 6 TYR B N 1
ATOM 1515 C CA . TYR B 1 6 ? -16.25 -32.344 0.23 1 34.28 6 TYR B CA 1
ATOM 1516 C C . TYR B 1 6 ? -15.219 -31.531 -0.549 1 34.28 6 TYR B C 1
ATOM 1518 O O . TYR B 1 6 ? -14.023 -31.594 -0.249 1 34.28 6 TYR B O 1
ATOM 1526 N N . LYS B 1 7 ? -15.297 -31.406 -1.862 1 37.53 7 LYS B N 1
ATOM 1527 C CA . LYS B 1 7 ? -14.586 -30.5 -2.76 1 37.53 7 LYS B CA 1
ATOM 1528 C C . LYS B 1 7 ? -14.258 -29.172 -2.062 1 37.53 7 LYS B C 1
ATOM 1530 O O . LYS B 1 7 ? -15.156 -28.5 -1.569 1 37.53 7 LYS B O 1
ATOM 1535 N N . ARG B 1 8 ? -13.18 -29.062 -1.379 1 46.5 8 ARG B N 1
ATOM 1536 C CA . ARG B 1 8 ? -12.781 -27.812 -0.751 1 46.5 8 ARG B CA 1
ATOM 1537 C C . ARG B 1 8 ? -13.07 -26.625 -1.664 1 46.5 8 ARG B C 1
ATOM 1539 O O . ARG B 1 8 ? -12.797 -26.672 -2.865 1 46.5 8 ARG B O 1
ATOM 1546 N N . ARG B 1 9 ? -13.969 -25.656 -1.386 1 50.47 9 ARG B N 1
ATOM 1547 C CA . ARG B 1 9 ? -14.445 -24.484 -2.107 1 50.47 9 ARG B CA 1
ATOM 1548 C C . ARG B 1 9 ? -13.289 -23.594 -2.545 1 50.47 9 ARG B C 1
ATOM 1550 O O . ARG B 1 9 ? -12.328 -23.406 -1.795 1 50.47 9 ARG B O 1
ATOM 1557 N N . PRO B 1 10 ? -13.117 -23.484 -3.943 1 50.38 10 PRO B N 1
ATOM 1558 C CA . PRO B 1 10 ? -12.07 -22.641 -4.516 1 50.38 10 PRO B CA 1
ATOM 1559 C C . PRO B 1 10 ? -11.734 -21.438 -3.627 1 50.38 10 PRO B C 1
ATOM 1561 O O . PRO B 1 10 ? -10.555 -21.094 -3.477 1 50.38 10 PRO B O 1
ATOM 1564 N N . GLU B 1 11 ? -12.695 -20.859 -2.936 1 57.75 11 GLU B N 1
ATOM 1565 C CA . GLU B 1 11 ? -12.492 -19.703 -2.059 1 57.75 11 GLU B CA 1
ATOM 1566 C C . GLU B 1 11 ? -11.641 -20.078 -0.849 1 57.75 11 GLU B C 1
ATOM 1568 O O . GLU B 1 11 ? -10.781 -19.297 -0.426 1 57.75 11 GLU B O 1
ATOM 1573 N N . ALA B 1 12 ? -11.758 -21.281 -0.429 1 64.12 12 ALA B N 1
ATOM 1574 C CA . ALA B 1 12 ? -11.031 -21.734 0.76 1 64.12 12 ALA B CA 1
ATOM 1575 C C . ALA B 1 12 ? -9.547 -21.922 0.461 1 64.12 12 ALA B C 1
ATOM 1577 O O . ALA B 1 12 ? -8.695 -21.578 1.285 1 64.12 12 ALA B O 1
ATOM 1578 N N . SER B 1 13 ? -9.383 -22.391 -0.762 1 72.12 13 SER B N 1
ATOM 1579 C CA . SER B 1 13 ? -7.996 -22.625 -1.154 1 72.12 13 SER B CA 1
ATOM 1580 C C . SER B 1 13 ? -7.234 -21.312 -1.295 1 72.12 13 SER B C 1
ATOM 1582 O O . SER B 1 13 ? -6.098 -21.188 -0.833 1 72.12 13 SER B O 1
ATOM 1584 N N . GLY B 1 14 ? -7.836 -20.344 -1.83 1 81 14 GLY B N 1
ATOM 1585 C CA . GLY B 1 14 ? -7.234 -19.031 -1.949 1 81 14 GLY B CA 1
ATOM 1586 C C . GLY B 1 14 ? -6.918 -18.391 -0.609 1 81 14 GLY B C 1
ATOM 1587 O O . GLY B 1 14 ? -5.824 -17.859 -0.411 1 81 14 GLY B O 1
ATOM 1588 N N . GLN B 1 15 ? -7.793 -18.609 0.243 1 85.31 15 GLN B N 1
ATOM 1589 C CA . GLN B 1 15 ? -7.609 -18.047 1.573 1 85.31 15 GLN B CA 1
ATOM 1590 C C . GLN B 1 15 ? -6.445 -18.703 2.303 1 85.31 15 GLN B C 1
ATOM 1592 O O . GLN B 1 15 ? -5.676 -18.031 2.994 1 85.31 15 GLN B O 1
ATOM 1597 N N . ALA B 1 16 ? -6.332 -20.016 2.17 1 89.81 16 ALA B N 1
ATOM 1598 C CA . ALA B 1 16 ? -5.23 -20.719 2.807 1 89.81 16 ALA B CA 1
ATOM 1599 C C . ALA B 1 16 ? -3.881 -20.219 2.299 1 89.81 16 ALA B C 1
ATOM 1601 O O . ALA B 1 16 ? -2.941 -20.047 3.08 1 89.81 16 ALA B O 1
ATOM 1602 N N . PHE B 1 17 ? -3.824 -20.031 1.019 1 95.06 17 PHE B N 1
ATOM 1603 C CA . PHE B 1 17 ? -2.59 -19.516 0.436 1 95.06 17 PHE B CA 1
ATOM 1604 C C . PHE B 1 17 ? -2.268 -18.141 0.984 1 95.06 17 PHE B C 1
ATOM 1606 O O . PHE B 1 17 ? -1.134 -17.875 1.387 1 95.06 17 PHE B O 1
ATOM 1613 N N . GLU B 1 18 ? -3.215 -17.297 1.102 1 94.62 18 GLU B N 1
ATOM 1614 C CA . GLU B 1 18 ? -3.045 -15.961 1.655 1 94.62 18 GLU B CA 1
ATOM 1615 C C . GLU B 1 18 ? -2.592 -16.016 3.111 1 94.62 18 GLU B C 1
ATOM 1617 O O . GLU B 1 18 ? -1.735 -15.234 3.531 1 94.62 18 GLU B O 1
ATOM 1622 N N . ASP B 1 19 ? -3.146 -16.938 3.846 1 95.19 19 ASP B N 1
ATOM 1623 C CA . ASP B 1 19 ? -2.764 -17.094 5.246 1 95.19 19 ASP B CA 1
ATOM 1624 C C . ASP B 1 19 ? -1.277 -17.406 5.375 1 95.19 19 ASP B C 1
ATOM 1626 O O . ASP B 1 19 ? -0.601 -16.875 6.262 1 95.19 19 ASP B O 1
ATOM 1630 N N . ILE B 1 20 ? -0.813 -18.281 4.492 1 96.06 20 ILE B N 1
ATOM 1631 C CA . ILE B 1 20 ? 0.597 -18.641 4.52 1 96.06 20 ILE B CA 1
ATOM 1632 C C . ILE B 1 20 ? 1.459 -17.438 4.172 1 96.06 20 ILE B C 1
ATOM 1634 O O . ILE B 1 20 ? 2.49 -17.203 4.801 1 96.06 20 ILE B O 1
ATOM 1638 N N . ILE B 1 21 ? 1.058 -16.672 3.217 1 97.62 21 ILE B N 1
ATOM 1639 C CA . ILE B 1 21 ? 1.802 -15.492 2.805 1 97.62 21 ILE B CA 1
ATOM 1640 C C . ILE B 1 21 ? 1.817 -14.469 3.941 1 97.62 21 ILE B C 1
ATOM 1642 O O . ILE B 1 21 ? 2.865 -13.906 4.262 1 97.62 21 ILE B O 1
ATOM 1646 N N . ASP B 1 22 ? 0.673 -14.289 4.566 1 96.75 22 ASP B N 1
ATOM 1647 C CA . ASP B 1 22 ? 0.576 -13.336 5.668 1 96.75 22 ASP B CA 1
ATOM 1648 C C . ASP B 1 22 ? 1.468 -13.75 6.836 1 96.75 22 ASP B C 1
ATOM 1650 O O . ASP B 1 22 ? 2.121 -12.914 7.453 1 96.75 22 ASP B O 1
ATOM 1654 N N . SER B 1 23 ? 1.427 -15.031 7.098 1 97.19 23 SER B N 1
ATOM 1655 C CA . SER B 1 23 ? 2.301 -15.555 8.141 1 97.19 23 SER B CA 1
ATOM 1656 C C . SER B 1 23 ? 3.77 -15.336 7.797 1 97.19 23 SER B C 1
ATOM 1658 O O . SER B 1 23 ? 4.57 -14.969 8.664 1 97.19 23 SER B O 1
ATOM 1660 N N . THR B 1 24 ? 4.113 -15.562 6.59 1 98.38 24 THR B N 1
ATOM 1661 C CA . THR B 1 24 ? 5.473 -15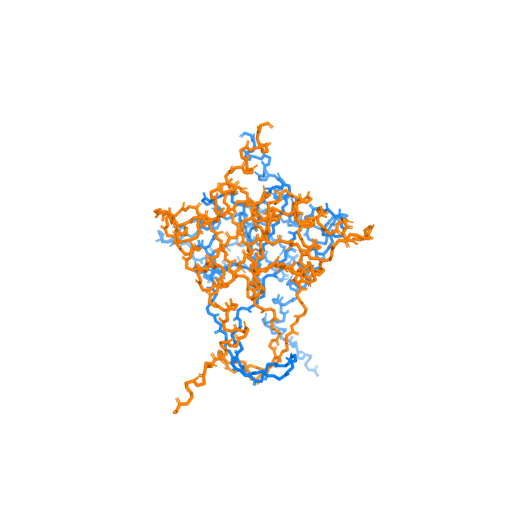.352 6.109 1 98.38 24 THR B CA 1
ATOM 1662 C C . THR B 1 24 ? 5.871 -13.883 6.254 1 98.38 24 THR B C 1
ATOM 1664 O O . THR B 1 24 ? 6.961 -13.57 6.738 1 98.38 24 THR B O 1
ATOM 1667 N N . ASN B 1 25 ? 4.988 -13.016 5.863 1 98.06 25 ASN B N 1
ATOM 1668 C CA . ASN B 1 25 ? 5.258 -11.586 5.973 1 98.06 25 ASN B CA 1
ATOM 1669 C C . ASN B 1 25 ? 5.477 -11.164 7.426 1 98.06 25 ASN B C 1
ATOM 1671 O O . ASN B 1 25 ? 6.305 -10.305 7.707 1 98.06 25 ASN B O 1
ATOM 1675 N N . LEU B 1 26 ? 4.703 -11.766 8.289 1 97.25 26 LEU B N 1
ATOM 1676 C CA . LEU B 1 26 ? 4.883 -11.5 9.711 1 97.25 26 LEU B CA 1
ATOM 1677 C C . LEU B 1 26 ? 6.25 -11.984 10.188 1 97.25 26 LEU B C 1
ATOM 1679 O O . LEU B 1 26 ? 6.906 -11.312 10.984 1 97.25 26 LEU B O 1
ATOM 1683 N N . GLN B 1 27 ? 6.672 -13.156 9.703 1 98.25 27 GLN B N 1
ATOM 1684 C CA . GLN B 1 27 ? 8.008 -13.641 10.031 1 98.25 27 GLN B CA 1
ATOM 1685 C C . GLN B 1 27 ? 9.078 -12.664 9.57 1 98.25 27 GLN B C 1
ATOM 1687 O O . GLN B 1 27 ? 10.031 -12.375 10.305 1 98.25 27 GLN B O 1
ATOM 1692 N N . TYR B 1 28 ? 8.953 -12.188 8.359 1 98.5 28 TYR B N 1
ATOM 1693 C CA . TYR B 1 28 ? 9.891 -11.195 7.844 1 98.5 28 TYR B CA 1
ATOM 1694 C C . TYR B 1 28 ? 9.938 -9.969 8.75 1 98.5 28 TYR B C 1
ATOM 1696 O O . TYR B 1 28 ? 11.016 -9.469 9.078 1 98.5 28 TYR B O 1
ATOM 1704 N N . LYS B 1 29 ? 8.773 -9.484 9.133 1 97.62 29 LYS B N 1
ATOM 1705 C CA . LYS B 1 29 ? 8.672 -8.297 9.977 1 97.62 29 LYS B CA 1
ATOM 1706 C C . LYS B 1 29 ? 9.336 -8.523 11.328 1 97.62 29 LYS B C 1
ATOM 1708 O O . LYS B 1 29 ? 10.148 -7.711 11.773 1 97.62 29 LYS B O 1
ATOM 1713 N N . ASN B 1 30 ? 9 -9.617 11.914 1 96.75 30 ASN B N 1
ATOM 1714 C CA . ASN B 1 30 ? 9.523 -9.93 13.242 1 96.75 30 ASN B CA 1
ATOM 1715 C C . ASN B 1 30 ? 11.039 -10.109 13.219 1 96.75 30 ASN B C 1
ATOM 1717 O O . ASN B 1 30 ? 11.719 -9.797 14.188 1 96.75 30 ASN B O 1
ATOM 1721 N N . GLY B 1 31 ? 11.484 -10.617 12.133 1 97.19 31 GLY B N 1
ATOM 1722 C CA . GLY B 1 31 ? 12.914 -10.805 11.977 1 97.19 31 GLY B CA 1
ATOM 1723 C C . GLY B 1 31 ? 13.617 -9.57 11.445 1 97.19 31 GLY B C 1
ATOM 1724 O O . GLY B 1 31 ? 14.828 -9.594 11.195 1 97.19 31 GLY B O 1
ATOM 1725 N N . GLU B 1 32 ? 12.875 -8.461 11.273 1 97.25 32 GLU B N 1
ATOM 1726 C CA . GLU B 1 32 ? 13.391 -7.207 10.734 1 97.25 32 GLU B CA 1
ATOM 1727 C C . GLU B 1 32 ? 14.031 -7.41 9.367 1 97.25 32 GLU B C 1
ATOM 1729 O O . GLU B 1 32 ? 15.078 -6.828 9.07 1 97.25 32 GLU B O 1
ATOM 1734 N N . VAL B 1 33 ? 13.43 -8.258 8.602 1 97.81 33 VAL B N 1
ATOM 1735 C CA . VAL B 1 33 ? 13.953 -8.586 7.277 1 97.81 33 VAL B CA 1
ATOM 1736 C C . VAL B 1 33 ? 13.305 -7.684 6.23 1 97.81 33 VAL B C 1
ATOM 1738 O O . VAL B 1 33 ? 13.984 -7.195 5.32 1 97.81 33 VAL B O 1
ATOM 1741 N N . ALA B 1 34 ? 12.023 -7.496 6.375 1 98.38 34 ALA B N 1
ATOM 1742 C CA . ALA B 1 34 ? 11.242 -6.723 5.422 1 98.38 34 ALA B CA 1
ATOM 1743 C C . ALA B 1 34 ? 9.93 -6.25 6.043 1 98.38 34 ALA B C 1
ATOM 1745 O O . ALA B 1 34 ? 9.516 -6.746 7.094 1 98.38 34 ALA B O 1
ATOM 1746 N N . LEU B 1 35 ? 9.383 -5.246 5.5 1 98.38 35 LEU B N 1
ATOM 1747 C CA . LEU B 1 35 ? 8.062 -4.754 5.863 1 98.38 35 LEU B CA 1
ATOM 1748 C C . LEU B 1 35 ? 7.086 -4.898 4.699 1 98.38 35 LEU B C 1
ATOM 1750 O O . LEU B 1 35 ? 7.078 -4.074 3.781 1 98.38 35 LEU B O 1
ATOM 1754 N N . ILE B 1 36 ? 6.277 -5.949 4.719 1 98.19 36 ILE B N 1
ATOM 1755 C CA . ILE B 1 36 ? 5.359 -6.277 3.635 1 98.19 36 ILE B CA 1
ATOM 1756 C C . ILE B 1 36 ? 3.965 -6.535 4.199 1 98.19 36 ILE B C 1
ATOM 1758 O O . ILE B 1 36 ? 3.812 -7.25 5.191 1 98.19 36 ILE B O 1
ATOM 1762 N N . HIS B 1 37 ? 2.949 -5.922 3.568 1 96.44 37 HIS B N 1
ATOM 1763 C CA . HIS B 1 37 ? 1.58 -6.027 4.062 1 96.44 37 HIS B CA 1
ATOM 1764 C C . HIS B 1 37 ? 0.613 -6.371 2.934 1 96.44 37 HIS B C 1
ATOM 1766 O O . HIS B 1 37 ? 0.837 -5.996 1.781 1 96.44 37 HIS B O 1
ATOM 1772 N N . LYS B 1 38 ? -0.415 -7.059 3.393 1 96.62 38 LYS B N 1
ATOM 1773 C CA . LYS B 1 38 ? -1.564 -7.191 2.502 1 96.62 38 LYS B CA 1
ATOM 1774 C C . LYS B 1 38 ? -2.377 -5.902 2.455 1 96.62 38 LYS B C 1
ATOM 1776 O O . LYS B 1 38 ? -2.631 -5.285 3.49 1 96.62 38 LYS B O 1
ATOM 1781 N N . ARG B 1 39 ? -2.762 -5.477 1.26 1 96.94 39 ARG B N 1
ATOM 1782 C CA . ARG B 1 39 ? -3.631 -4.316 1.119 1 96.94 39 ARG B CA 1
ATOM 1783 C C . ARG B 1 39 ? -5.086 -4.68 1.4 1 96.94 39 ARG B C 1
ATOM 1785 O O . ARG B 1 39 ? -5.57 -5.715 0.94 1 96.94 39 ARG B O 1
ATOM 1792 N N . PRO B 1 40 ? -5.766 -3.818 2.152 1 96.31 40 PRO B N 1
ATOM 1793 C CA . PRO B 1 40 ? -7.184 -4.109 2.387 1 96.31 40 PRO B CA 1
ATOM 1794 C C . PRO B 1 40 ? -8.008 -4.086 1.103 1 96.31 40 PRO B C 1
ATOM 1796 O O . PRO B 1 40 ? -7.664 -3.375 0.155 1 96.31 40 PRO B O 1
ATOM 1799 N N . THR B 1 41 ? -9 -4.875 1.107 1 95.38 41 THR B N 1
ATOM 1800 C CA . THR B 1 41 ? -9.961 -4.828 0.012 1 95.38 41 THR B CA 1
ATOM 1801 C C . THR B 1 41 ? -10.68 -3.482 -0.017 1 95.38 41 THR B C 1
ATOM 1803 O O . THR B 1 41 ? -11.125 -2.988 1.021 1 95.38 41 THR B O 1
ATOM 1806 N N . PRO B 1 42 ? -10.789 -2.893 -1.143 1 96.88 42 PRO B N 1
ATOM 1807 C CA . PRO B 1 42 ? -11.438 -1.581 -1.22 1 96.88 42 PRO B CA 1
ATOM 1808 C C . PRO B 1 42 ? -12.945 -1.653 -0.999 1 96.88 42 PRO B C 1
ATOM 1810 O O . PRO B 1 42 ? -13.68 -2.148 -1.86 1 96.88 42 PRO B O 1
ATOM 1813 N N . ILE B 1 43 ? -13.422 -1.179 0.12 1 97 43 ILE B N 1
ATOM 1814 C CA . ILE B 1 43 ? -14.836 -1.134 0.472 1 97 43 ILE B CA 1
ATOM 1815 C C . ILE B 1 43 ? -15.219 0.282 0.898 1 97 43 ILE B C 1
ATOM 1817 O O . ILE B 1 43 ? -14.539 0.891 1.729 1 97 43 ILE B O 1
ATOM 1821 N N . LYS B 1 44 ? -16.156 0.823 0.257 1 96.62 44 LYS B N 1
ATOM 1822 C CA . LYS B 1 44 ? -16.734 2.092 0.696 1 96.62 44 LYS B CA 1
ATOM 1823 C C . LYS B 1 44 ? -17.859 1.866 1.7 1 96.62 44 LYS B C 1
ATOM 1825 O O . LYS B 1 44 ? -18.875 1.259 1.37 1 96.62 44 LYS B O 1
ATOM 1830 N N . ALA B 1 45 ? -17.672 2.34 2.855 1 96.44 45 ALA B N 1
ATOM 1831 C CA . ALA B 1 45 ? -18.734 2.246 3.85 1 96.44 45 ALA B CA 1
ATOM 1832 C C . ALA B 1 45 ? -19.828 3.27 3.574 1 96.44 45 ALA B C 1
ATOM 1834 O O . ALA B 1 45 ? -19.562 4.465 3.447 1 96.44 45 ALA B O 1
ATOM 1835 N N . LEU B 1 46 ? -21 2.865 3.482 1 96.81 46 LEU B N 1
ATOM 1836 C CA . LEU B 1 46 ? -22.109 3.762 3.201 1 96.81 46 LEU B CA 1
ATOM 1837 C C . LEU B 1 46 ? -22.844 4.141 4.484 1 96.81 46 LEU B C 1
ATOM 1839 O O . LEU B 1 46 ? -23.266 5.289 4.652 1 96.81 46 LEU B O 1
ATOM 1843 N N . LYS B 1 47 ? -23.078 3.166 5.363 1 96.81 47 LYS B N 1
ATOM 1844 C CA . LYS B 1 47 ? -23.688 3.369 6.68 1 96.81 47 LYS B CA 1
ATOM 1845 C C . LYS B 1 47 ? -22.875 2.678 7.77 1 96.81 47 LYS B C 1
ATOM 1847 O O . LYS B 1 47 ? -22.484 1.514 7.621 1 96.81 47 LYS B O 1
ATOM 1852 N N . THR B 1 48 ? -22.609 3.459 8.773 1 96.88 48 THR B N 1
ATOM 1853 C CA . THR B 1 48 ? -21.781 2.902 9.828 1 96.88 48 THR B CA 1
ATOM 1854 C C . THR B 1 48 ? -22.406 3.125 11.203 1 96.88 48 THR B C 1
ATOM 1856 O O . THR B 1 48 ? -23.25 4 11.359 1 96.88 48 THR B O 1
ATOM 1859 N N . GLN B 1 49 ? -22.047 2.271 12.211 1 96.62 49 GLN B N 1
ATOM 1860 C CA . GLN B 1 49 ? -22.375 2.395 13.625 1 96.62 49 GLN B CA 1
ATOM 1861 C C . GLN B 1 49 ? -21.219 1.924 14.5 1 96.62 49 GLN B C 1
ATOM 1863 O O . GLN B 1 49 ? -20.969 0.721 14.625 1 96.62 49 GLN B O 1
ATOM 1868 N N . GLY B 1 50 ? -20.516 2.953 15.133 1 93.81 50 GLY B N 1
ATOM 1869 C CA . GLY B 1 50 ? -19.297 2.562 15.828 1 93.81 50 GLY B CA 1
ATOM 1870 C C . GLY B 1 50 ? -18.266 1.922 14.922 1 93.81 50 GLY B C 1
ATOM 1871 O O . GLY B 1 50 ? -17.875 2.51 13.906 1 93.81 50 GLY B O 1
ATOM 1872 N N . ASN B 1 51 ? -17.938 0.712 15.258 1 94.88 51 ASN B N 1
ATOM 1873 C CA . ASN B 1 51 ? -16.953 0.013 14.445 1 94.88 51 ASN B CA 1
ATOM 1874 C C . ASN B 1 51 ? -17.609 -0.939 13.453 1 94.88 51 ASN B C 1
ATOM 1876 O O . ASN B 1 51 ? -16.938 -1.757 12.828 1 94.88 51 ASN B O 1
ATOM 1880 N N . ARG B 1 52 ? -18.906 -0.817 13.32 1 96.94 52 ARG B N 1
ATOM 1881 C CA . ARG B 1 52 ? -19.625 -1.708 12.422 1 96.94 52 ARG B CA 1
ATOM 1882 C C . ARG B 1 52 ? -19.984 -1 11.117 1 96.94 52 ARG B C 1
ATOM 1884 O O . ARG B 1 52 ? -20.359 0.174 11.125 1 96.94 52 ARG B O 1
ATOM 1891 N N . VAL B 1 53 ? -19.891 -1.708 10.047 1 97.19 53 VAL B N 1
ATOM 1892 C CA . VAL B 1 53 ? -20.391 -1.277 8.742 1 97.19 53 VAL B CA 1
ATOM 1893 C C . VAL B 1 53 ? -21.75 -1.91 8.469 1 97.19 53 VAL B C 1
ATOM 1895 O O . VAL B 1 53 ? -21.844 -3.121 8.258 1 97.19 53 VAL B O 1
ATOM 1898 N N . LEU B 1 54 ? -22.719 -1.099 8.453 1 97.5 54 LEU B N 1
ATOM 1899 C CA . LEU B 1 54 ? -24.094 -1.585 8.305 1 97.5 54 LEU B CA 1
ATOM 1900 C C . LEU B 1 54 ? -24.438 -1.792 6.836 1 97.5 54 LEU B C 1
ATOM 1902 O O . LEU B 1 54 ? -25.344 -2.57 6.512 1 97.5 54 LEU B O 1
ATOM 1906 N N . SER B 1 55 ? -23.734 -1.002 6.051 1 97.25 55 SER B N 1
ATOM 1907 C CA . SER B 1 55 ? -23.844 -1.169 4.605 1 97.25 55 SER B CA 1
ATOM 1908 C C . SER B 1 55 ? -22.609 -0.595 3.895 1 97.25 55 SER B C 1
ATOM 1910 O O . SER B 1 55 ? -22.031 0.383 4.359 1 97.25 55 SER B O 1
ATOM 1912 N N . GLY B 1 56 ? -22.219 -1.246 2.887 1 97.62 56 GLY B N 1
ATOM 1913 C CA . GLY B 1 56 ? -21.109 -0.786 2.076 1 97.62 56 GLY B CA 1
ATOM 1914 C C . GLY B 1 56 ? -21.109 -1.364 0.673 1 97.62 56 GLY B C 1
ATOM 1915 O O . GLY B 1 56 ? -22 -2.146 0.321 1 97.62 56 GLY B O 1
ATOM 1916 N N . VAL B 1 57 ? -20.141 -0.89 -0.169 1 97.81 57 VAL B N 1
ATOM 1917 C CA . VAL B 1 57 ? -20 -1.371 -1.54 1 97.81 57 VAL B CA 1
ATOM 1918 C C . VAL B 1 57 ? -18.531 -1.601 -1.869 1 97.81 57 VAL B C 1
ATOM 1920 O O . VAL B 1 57 ? -17.672 -0.816 -1.465 1 97.81 57 VAL B O 1
ATOM 1923 N N . PHE B 1 58 ? -18.25 -2.66 -2.488 1 96.06 58 PHE B N 1
ATOM 1924 C CA . PHE B 1 58 ? -16.906 -2.896 -3 1 96.06 58 PHE B CA 1
ATOM 1925 C C . PHE B 1 58 ? -16.562 -1.899 -4.102 1 96.06 58 PHE B C 1
ATOM 1927 O O . PHE B 1 58 ? -17.359 -1.672 -5.012 1 96.06 58 PHE B O 1
ATOM 1934 N N . GLU B 1 59 ? -15.391 -1.356 -3.945 1 95.12 59 GLU B N 1
ATOM 1935 C CA . GLU B 1 59 ? -14.906 -0.469 -5 1 95.12 59 GLU B CA 1
ATOM 1936 C C . GLU B 1 59 ? -13.961 -1.199 -5.945 1 95.12 59 GLU B C 1
ATOM 1938 O O . GLU B 1 59 ? -13.445 -2.268 -5.613 1 95.12 59 GLU B O 1
ATOM 1943 N N . LYS B 1 60 ? -13.766 -0.606 -7.09 1 89.88 60 LYS B N 1
ATOM 1944 C CA . LYS B 1 60 ? -12.867 -1.208 -8.07 1 89.88 60 LYS B CA 1
ATOM 1945 C C . LYS B 1 60 ? -11.43 -1.224 -7.57 1 89.88 60 LYS B C 1
ATOM 1947 O O . LYS B 1 60 ? -10.945 -0.234 -7.016 1 89.88 60 LYS B O 1
ATOM 1952 N N . LYS B 1 61 ? -10.852 -2.334 -7.801 1 87.5 61 LYS B N 1
ATOM 1953 C CA . LYS B 1 61 ? -9.438 -2.441 -7.445 1 87.5 61 LYS B CA 1
ATOM 1954 C C . LYS B 1 61 ? -8.555 -1.726 -8.469 1 87.5 61 LYS B C 1
ATOM 1956 O O . LYS B 1 61 ? -8.836 -1.754 -9.664 1 87.5 61 LYS B O 1
ATOM 1961 N N . SER B 1 62 ? -7.469 -1.093 -7.938 1 86.12 62 SER B N 1
ATOM 1962 C CA . SER B 1 62 ? -6.547 -0.416 -8.844 1 86.12 62 SER B CA 1
ATOM 1963 C C . SER B 1 62 ? -5.102 -0.786 -8.539 1 86.12 62 SER B C 1
ATOM 1965 O O . SER B 1 62 ? -4.18 -0.302 -9.203 1 86.12 62 SER B O 1
ATOM 1967 N N . THR B 1 63 ? -4.938 -1.62 -7.578 1 94.25 63 THR B N 1
ATOM 1968 C CA . THR B 1 63 ? -3.605 -2.031 -7.152 1 94.25 63 THR B CA 1
ATOM 1969 C C . THR B 1 63 ? -3.52 -3.551 -7.039 1 94.25 63 THR B C 1
ATOM 1971 O O . THR B 1 63 ? -4.254 -4.273 -7.715 1 94.25 63 THR B O 1
ATOM 1974 N N . VAL B 1 64 ? -2.477 -3.984 -6.395 1 97.31 64 VAL B N 1
ATOM 1975 C CA . VAL B 1 64 ? -2.275 -5.414 -6.188 1 97.31 64 VAL B CA 1
ATOM 1976 C C . VAL B 1 64 ? -2.416 -5.75 -4.707 1 97.31 64 VAL B C 1
ATOM 1978 O O . VAL B 1 64 ? -2.58 -4.855 -3.873 1 97.31 64 VAL B O 1
ATOM 1981 N N . ASP B 1 65 ? -2.357 -7.035 -4.402 1 96.69 65 ASP B N 1
ATOM 1982 C CA . ASP B 1 65 ? -2.744 -7.516 -3.078 1 96.69 65 ASP B CA 1
ATOM 1983 C C . ASP B 1 65 ? -1.659 -7.207 -2.047 1 96.69 65 ASP B C 1
ATOM 1985 O O . ASP B 1 65 ? -1.955 -7.02 -0.865 1 96.69 65 ASP B O 1
ATOM 1989 N N . TYR B 1 66 ? -0.422 -7.184 -2.484 1 98.12 66 TYR B N 1
ATOM 1990 C CA . TYR B 1 66 ? 0.653 -7.035 -1.511 1 98.12 66 TYR B CA 1
ATOM 1991 C C . TYR B 1 66 ? 1.619 -5.93 -1.929 1 98.12 66 TYR B C 1
ATOM 1993 O O . TYR B 1 66 ? 1.932 -5.789 -3.113 1 98.12 66 TYR B O 1
ATOM 2001 N N . ASP B 1 67 ? 2.023 -5.164 -0.98 1 98.06 67 ASP B N 1
ATOM 2002 C CA . ASP B 1 67 ? 3.064 -4.16 -1.177 1 98.06 67 ASP B CA 1
ATOM 2003 C C . ASP B 1 67 ? 3.992 -4.086 0.033 1 98.06 67 ASP B C 1
ATOM 2005 O O . ASP B 1 67 ? 3.635 -4.531 1.125 1 98.06 67 ASP B O 1
ATOM 2009 N N . GLY B 1 68 ? 5.172 -3.584 -0.22 1 97.81 68 GLY B N 1
ATOM 2010 C CA . GLY B 1 68 ? 6.105 -3.449 0.885 1 97.81 68 GLY B CA 1
ATOM 2011 C C . GLY B 1 68 ? 7.48 -2.982 0.449 1 97.81 68 GLY B C 1
ATOM 2012 O O . GLY B 1 68 ? 7.633 -2.402 -0.627 1 97.81 68 GLY B O 1
ATOM 2013 N N . ILE B 1 69 ? 8.414 -3.164 1.391 1 98.12 69 ILE B N 1
ATOM 2014 C CA . ILE B 1 69 ? 9.781 -2.691 1.171 1 98.12 69 ILE B CA 1
ATOM 2015 C C . ILE B 1 69 ? 10.773 -3.73 1.682 1 98.12 69 ILE B C 1
ATOM 2017 O O . ILE B 1 69 ? 10.57 -4.324 2.742 1 98.12 69 ILE B O 1
ATOM 2021 N N . TYR B 1 70 ? 11.742 -3.996 0.908 1 97.75 70 TYR B N 1
ATOM 2022 C CA . TYR B 1 70 ? 12.844 -4.914 1.202 1 97.75 70 TYR B CA 1
ATOM 2023 C C . TYR B 1 70 ? 14.156 -4.391 0.643 1 97.75 70 TYR B C 1
ATOM 2025 O O . TYR B 1 70 ? 14.281 -4.152 -0.562 1 97.75 70 TYR B O 1
ATOM 2033 N N . ARG B 1 71 ? 15.125 -4.086 1.541 1 95.56 71 ARG B N 1
ATOM 2034 C CA . ARG B 1 71 ? 16.453 -3.604 1.17 1 95.56 71 ARG B CA 1
ATOM 2035 C C . ARG B 1 71 ? 16.344 -2.348 0.31 1 95.56 71 ARG B C 1
ATOM 2037 O O . ARG B 1 71 ? 17.016 -2.242 -0.723 1 95.56 71 ARG B O 1
ATOM 2044 N N . GLY B 1 72 ? 15.5 -1.516 0.682 1 94.31 72 GLY B N 1
ATOM 2045 C CA . GLY B 1 72 ? 15.367 -0.231 0.012 1 94.31 72 GLY B CA 1
ATOM 2046 C C . GLY B 1 72 ? 14.539 -0.299 -1.254 1 94.31 72 GLY B C 1
ATOM 2047 O O . GLY B 1 72 ? 14.305 0.721 -1.905 1 94.31 72 GLY B O 1
ATOM 2048 N N . LYS B 1 73 ? 14.078 -1.449 -1.612 1 96.19 73 LYS B N 1
ATOM 2049 C CA . LYS B 1 73 ? 13.312 -1.646 -2.842 1 96.19 73 LYS B CA 1
ATOM 2050 C C . LYS B 1 73 ? 11.82 -1.784 -2.549 1 96.19 73 LYS B C 1
ATOM 2052 O O . LYS B 1 73 ? 11.422 -2.545 -1.662 1 96.19 73 LYS B O 1
ATOM 2057 N N . ALA B 1 74 ? 11.055 -0.972 -3.277 1 97.88 74 ALA B N 1
ATOM 2058 C CA . ALA B 1 74 ? 9.609 -1.175 -3.219 1 97.88 74 ALA B CA 1
ATOM 2059 C C . ALA B 1 74 ? 9.211 -2.479 -3.904 1 97.88 74 ALA B C 1
ATOM 2061 O O . ALA B 1 74 ? 9.703 -2.791 -4.992 1 97.88 74 ALA B O 1
ATOM 2062 N N . LEU B 1 75 ? 8.336 -3.207 -3.262 1 98.38 75 LEU B N 1
ATOM 2063 C CA . LEU B 1 75 ? 7.832 -4.465 -3.801 1 98.38 75 LEU B CA 1
ATOM 2064 C C . LEU B 1 75 ? 6.32 -4.395 -4.008 1 98.38 75 LEU B C 1
ATOM 2066 O O . LEU B 1 75 ? 5.602 -3.855 -3.168 1 98.38 75 LEU B O 1
ATOM 2070 N N . TYR B 1 76 ? 5.848 -4.938 -5.105 1 98.69 76 TYR B N 1
ATOM 2071 C CA . TYR B 1 76 ? 4.438 -5.191 -5.379 1 98.69 76 TYR B CA 1
ATOM 2072 C C . TYR B 1 76 ? 4.23 -6.598 -5.922 1 98.69 76 TYR B C 1
ATOM 2074 O O . TYR B 1 76 ? 4.926 -7.02 -6.852 1 98.69 76 TYR B O 1
ATOM 2082 N N . PHE B 1 77 ? 3.26 -7.324 -5.324 1 98.75 77 PHE B N 1
ATOM 2083 C CA . PHE B 1 77 ? 3.062 -8.648 -5.902 1 98.75 77 PHE B CA 1
ATOM 2084 C C . PHE B 1 77 ? 1.646 -9.148 -5.637 1 98.75 77 PHE B C 1
ATOM 2086 O O . PHE B 1 77 ? 0.929 -8.586 -4.809 1 98.75 77 PHE B O 1
ATOM 2093 N N . GLU B 1 78 ? 1.298 -10.117 -6.398 1 98.06 78 GLU B N 1
ATOM 2094 C CA . GLU B 1 78 ? 0.045 -10.859 -6.312 1 98.06 78 GLU B CA 1
ATOM 2095 C C . GLU B 1 78 ? 0.295 -12.328 -5.965 1 98.06 78 GLU B C 1
ATOM 2097 O O . GLU B 1 78 ? 1.371 -12.859 -6.246 1 98.06 78 GLU B O 1
ATOM 2102 N N . ALA B 1 79 ? -0.667 -12.867 -5.309 1 97.81 79 ALA B N 1
ATOM 2103 C CA . ALA B 1 79 ? -0.662 -14.305 -5.055 1 97.81 79 ALA B CA 1
ATOM 2104 C C . ALA B 1 79 ? -1.853 -14.984 -5.727 1 97.81 79 ALA B C 1
ATOM 2106 O O . ALA B 1 79 ? -2.998 -14.57 -5.543 1 97.81 79 ALA B O 1
ATOM 2107 N N . LYS B 1 80 ? -1.581 -16.016 -6.523 1 97.69 80 LYS B N 1
ATOM 2108 C CA . LYS B 1 80 ? -2.623 -16.75 -7.242 1 97.69 80 LYS B CA 1
ATOM 2109 C C . LYS B 1 80 ? -2.533 -18.25 -6.965 1 97.69 80 LYS B C 1
ATOM 2111 O O . LYS B 1 80 ? -1.436 -18.797 -6.844 1 97.69 80 LYS B O 1
ATOM 2116 N N . ASN B 1 81 ? -3.684 -18.828 -6.836 1 96.81 81 ASN B N 1
ATOM 2117 C CA . ASN B 1 81 ? -3.82 -20.266 -6.645 1 96.81 81 ASN B CA 1
ATOM 2118 C C . ASN B 1 81 ? -4.531 -20.922 -7.82 1 96.81 81 ASN B C 1
ATOM 2120 O O . ASN B 1 81 ? -5.445 -20.344 -8.406 1 96.81 81 ASN B O 1
ATOM 2124 N N . THR B 1 82 ? -4.059 -22.109 -8.211 1 96.56 82 THR B N 1
ATOM 2125 C CA . THR B 1 82 ? -4.77 -22.859 -9.234 1 96.56 82 THR B CA 1
ATOM 2126 C C . THR B 1 82 ? -5 -24.297 -8.773 1 96.56 82 THR B C 1
ATOM 2128 O O . THR B 1 82 ? -4.145 -24.891 -8.109 1 96.56 82 THR B O 1
ATOM 2131 N N . GLN B 1 83 ? -6.09 -24.812 -9.133 1 95.12 83 GLN B N 1
ATOM 2132 C CA . GLN B 1 83 ? -6.418 -26.203 -8.859 1 95.12 83 GLN B CA 1
ATOM 2133 C C . GLN B 1 83 ? -5.961 -27.109 -10 1 95.12 83 GLN B C 1
ATOM 2135 O O . GLN B 1 83 ? -5.957 -28.328 -9.867 1 95.12 83 GLN B O 1
ATOM 2140 N N . SER B 1 84 ? -5.664 -26.453 -11.117 1 96.38 84 SER B N 1
ATOM 2141 C CA . SER B 1 84 ? -5.141 -27.219 -12.242 1 96.38 84 SER B CA 1
ATOM 2142 C C . SER B 1 84 ? -3.771 -27.812 -11.914 1 96.38 84 SER B C 1
ATOM 2144 O O . SER B 1 84 ? -2.953 -27.172 -11.25 1 96.38 84 SER B O 1
ATOM 2146 N N . GLU B 1 85 ? -3.525 -28.969 -12.422 1 97 85 GLU B N 1
ATOM 2147 C CA . GLU B 1 85 ? -2.225 -29.594 -12.227 1 97 85 GLU B CA 1
ATOM 2148 C C . GLU B 1 85 ? -1.302 -29.344 -13.414 1 97 85 GLU B C 1
ATOM 2150 O O . GLU B 1 85 ? -0.095 -29.578 -13.328 1 97 85 GLU B O 1
ATOM 2155 N N . THR B 1 86 ? -1.854 -28.797 -14.445 1 97.56 86 THR B N 1
ATOM 2156 C CA . THR B 1 86 ? -1.079 -28.828 -15.68 1 97.56 86 THR B CA 1
ATOM 2157 C C . THR B 1 86 ? -0.819 -27.406 -16.188 1 97.56 86 THR B C 1
ATOM 2159 O O . THR B 1 86 ? 0.058 -27.203 -17.031 1 97.56 86 THR B O 1
ATOM 2162 N N . SER B 1 87 ? -1.634 -26.469 -15.695 1 98.31 87 SER B N 1
ATOM 2163 C CA . SER B 1 87 ? -1.438 -25.141 -16.266 1 98.31 87 SER B CA 1
ATOM 2164 C C . SER B 1 87 ? -2.068 -24.062 -15.391 1 98.31 87 SER B C 1
ATOM 2166 O O . SER B 1 87 ? -2.826 -24.375 -14.469 1 98.31 87 SER B O 1
ATOM 2168 N N . PHE B 1 88 ? -1.714 -22.859 -15.664 1 98.56 88 PHE B N 1
ATOM 2169 C CA . PHE B 1 88 ? -2.238 -21.656 -15.047 1 98.56 88 PHE B CA 1
ATOM 2170 C C . PHE B 1 88 ? -2.752 -20.672 -16.094 1 98.56 88 PHE B C 1
ATOM 2172 O O . PHE B 1 88 ? -1.976 -20.172 -16.906 1 98.56 88 PHE B O 1
ATOM 2179 N N . PRO B 1 89 ? -4.023 -20.438 -16.094 1 98.31 89 PRO B N 1
ATOM 2180 C CA . PRO B 1 89 ? -4.547 -19.5 -17.094 1 98.31 89 PRO B CA 1
ATOM 2181 C C . PRO B 1 89 ? -4.039 -18.078 -16.891 1 98.31 89 PRO B C 1
ATOM 2183 O O . PRO B 1 89 ? -4.117 -17.547 -15.789 1 98.31 89 PRO B O 1
ATOM 2186 N N . LEU B 1 90 ? -3.586 -17.438 -17.984 1 98.25 90 LEU B N 1
ATOM 2187 C CA . LEU B 1 90 ? -3.105 -16.062 -17.938 1 98.25 90 LEU B CA 1
ATOM 2188 C C . LEU B 1 90 ? -4.227 -15.109 -17.531 1 98.25 90 LEU B C 1
ATOM 2190 O O . LEU B 1 90 ? -3.975 -14.086 -16.891 1 98.25 90 LEU B O 1
ATOM 2194 N N . ALA B 1 91 ? -5.457 -15.477 -17.797 1 97.06 91 ALA B N 1
ATOM 2195 C CA . ALA B 1 91 ? -6.629 -14.656 -17.5 1 97.06 91 ALA B CA 1
ATOM 2196 C C . ALA B 1 91 ? -6.828 -14.516 -15.992 1 97.06 91 ALA B C 1
ATOM 2198 O O . ALA B 1 91 ? -7.582 -13.648 -15.539 1 97.06 91 ALA B O 1
ATOM 2199 N N . ASN B 1 92 ? -6.137 -15.359 -15.18 1 97.12 92 ASN B N 1
ATOM 2200 C CA . ASN B 1 92 ? -6.234 -15.281 -13.727 1 97.12 92 ASN B CA 1
ATOM 2201 C C . ASN B 1 92 ? -5.523 -14.047 -13.188 1 97.12 92 ASN B C 1
ATOM 2203 O O . ASN B 1 92 ? -5.715 -13.68 -12.023 1 97.12 92 ASN B O 1
ATOM 2207 N N . ILE B 1 93 ? -4.703 -13.461 -13.945 1 97.44 93 ILE B N 1
ATOM 2208 C CA . ILE B 1 93 ? -4.109 -12.172 -13.594 1 97.44 93 ILE B CA 1
ATOM 2209 C C . ILE B 1 93 ? -4.887 -11.047 -14.266 1 97.44 93 ILE B C 1
ATOM 2211 O O . ILE B 1 93 ? -4.867 -10.914 -15.492 1 97.44 93 ILE B O 1
ATOM 2215 N N . GLU B 1 94 ? -5.512 -10.242 -13.508 1 96.06 94 GLU B N 1
ATOM 2216 C CA . GLU B 1 94 ? -6.43 -9.227 -14.016 1 96.06 94 GLU B CA 1
ATOM 2217 C C . GLU B 1 94 ? -5.672 -8.07 -14.664 1 96.06 94 GLU B C 1
ATOM 2219 O O . GLU B 1 94 ? -4.523 -7.801 -14.312 1 96.06 94 GLU B O 1
ATOM 2224 N N . ALA B 1 95 ? -6.328 -7.379 -15.523 1 95.12 95 ALA B N 1
ATOM 2225 C CA . ALA B 1 95 ? -5.738 -6.273 -16.266 1 95.12 95 ALA B CA 1
ATOM 2226 C C . ALA B 1 95 ? -5.207 -5.199 -15.328 1 95.12 95 ALA B C 1
ATOM 2228 O O . ALA B 1 95 ? -4.109 -4.676 -15.523 1 95.12 95 ALA B O 1
ATOM 2229 N N . HIS B 1 96 ? -5.969 -4.883 -14.273 1 95.75 96 HIS B N 1
ATOM 2230 C CA . HIS B 1 96 ? -5.551 -3.822 -13.367 1 95.75 96 HIS B CA 1
ATOM 2231 C C . HIS B 1 96 ? -4.273 -4.203 -12.625 1 95.75 96 HIS B C 1
ATOM 2233 O O . HIS B 1 96 ? -3.469 -3.336 -12.281 1 95.75 96 HIS B O 1
ATOM 2239 N N . GLN B 1 97 ? -4.133 -5.48 -12.32 1 97.44 97 GLN B N 1
ATOM 2240 C CA . GLN B 1 97 ? -2.924 -5.949 -11.648 1 97.44 97 GLN B CA 1
ATOM 2241 C C . GLN B 1 97 ? -1.697 -5.762 -12.539 1 97.44 97 GLN B C 1
ATOM 2243 O O . GLN B 1 97 ? -0.667 -5.262 -12.086 1 97.44 97 GLN B O 1
ATOM 2248 N N . LEU B 1 98 ? -1.867 -6.137 -13.812 1 97.75 98 LEU B N 1
ATOM 2249 C CA . LEU B 1 98 ? -0.788 -5.988 -14.789 1 97.75 98 LEU B CA 1
ATOM 2250 C C . LEU B 1 98 ? -0.44 -4.516 -14.992 1 97.75 98 LEU B C 1
ATOM 2252 O O . LEU B 1 98 ? 0.737 -4.156 -15.055 1 97.75 98 LEU B O 1
ATOM 2256 N N . GLU B 1 99 ? -1.456 -3.734 -15.102 1 96.81 99 GLU B N 1
ATOM 2257 C CA . GLU B 1 99 ? -1.254 -2.301 -15.281 1 96.81 99 GLU B CA 1
ATOM 2258 C C . GLU B 1 99 ? -0.501 -1.695 -14.102 1 96.81 99 GLU B C 1
ATOM 2260 O O . GLU B 1 99 ? 0.397 -0.873 -14.289 1 96.81 99 GLU B O 1
ATOM 2265 N N . HIS B 1 100 ? -0.849 -2.104 -12.953 1 97.81 100 HIS B N 1
ATOM 2266 C CA . HIS B 1 100 ? -0.151 -1.613 -11.766 1 97.81 100 HIS B CA 1
ATOM 2267 C C . HIS B 1 100 ? 1.311 -2.051 -11.766 1 97.81 100 HIS B C 1
ATOM 2269 O O . HIS B 1 100 ? 2.199 -1.26 -11.445 1 97.81 100 HIS B O 1
ATOM 2275 N N . PHE B 1 101 ? 1.568 -3.297 -12.125 1 98.5 101 PHE B N 1
ATOM 2276 C CA . PHE B 1 101 ? 2.936 -3.799 -12.203 1 98.5 101 PHE B CA 1
ATOM 2277 C C . PHE B 1 101 ? 3.762 -2.967 -13.18 1 98.5 101 PHE B C 1
ATOM 2279 O O . PHE B 1 101 ? 4.883 -2.568 -12.859 1 98.5 101 PHE B O 1
ATOM 2286 N N . GLU B 1 102 ? 3.186 -2.707 -14.305 1 97.94 102 GLU B N 1
ATOM 2287 C CA . GLU B 1 102 ? 3.887 -1.932 -15.32 1 97.94 102 GLU B CA 1
ATOM 2288 C C . GLU B 1 102 ? 4.223 -0.532 -14.812 1 97.94 102 GLU B C 1
ATOM 2290 O O . GLU B 1 102 ? 5.363 -0.079 -14.938 1 97.94 102 GLU B O 1
ATOM 2295 N N . ALA B 1 103 ? 3.275 0.082 -14.25 1 97.62 103 ALA B N 1
ATOM 2296 C CA . ALA B 1 103 ? 3.477 1.43 -13.727 1 97.62 103 ALA B CA 1
ATOM 2297 C C . ALA B 1 103 ? 4.504 1.432 -12.594 1 97.62 103 ALA B C 1
ATOM 2299 O O . ALA B 1 103 ? 5.367 2.309 -12.531 1 97.62 103 ALA B O 1
ATOM 2300 N N . ALA B 1 104 ? 4.402 0.491 -11.727 1 98.19 104 ALA B N 1
ATOM 2301 C CA . ALA B 1 104 ? 5.293 0.414 -10.57 1 98.19 104 ALA B CA 1
ATOM 2302 C C . ALA B 1 104 ? 6.738 0.186 -11 1 98.19 104 ALA B C 1
ATOM 2304 O O . ALA B 1 104 ? 7.656 0.826 -10.484 1 98.19 104 ALA B O 1
ATOM 2305 N N . GLU B 1 105 ? 6.957 -0.699 -11.93 1 97.69 105 GLU B N 1
ATOM 2306 C CA . GLU B 1 105 ? 8.312 -0.977 -12.391 1 97.69 105 GLU B CA 1
ATOM 2307 C C . GLU B 1 105 ? 8.906 0.229 -13.109 1 97.69 105 GLU B C 1
ATOM 2309 O O . GLU B 1 105 ? 10.117 0.469 -13.031 1 97.69 105 GLU B O 1
ATOM 2314 N N . LYS B 1 106 ? 8.039 0.919 -13.812 1 97.31 106 LYS B N 1
ATOM 2315 C CA . LYS B 1 106 ? 8.5 2.141 -14.469 1 97.31 106 LYS B CA 1
ATOM 2316 C C . LYS B 1 106 ? 9.125 3.1 -13.461 1 97.31 106 LYS B C 1
ATOM 2318 O O . LYS B 1 106 ? 10.031 3.863 -13.805 1 97.31 106 LYS B O 1
ATOM 2323 N N . HIS B 1 107 ? 8.695 2.992 -12.242 1 97.69 107 HIS B N 1
ATOM 2324 C CA . HIS B 1 107 ? 9.195 3.91 -11.227 1 97.69 107 HIS B CA 1
ATOM 2325 C C . HIS B 1 107 ? 10.18 3.211 -10.289 1 97.69 107 HIS B C 1
ATOM 2327 O O . HIS B 1 107 ? 10.5 3.73 -9.219 1 97.69 107 HIS B O 1
ATOM 2333 N N . GLY B 1 108 ? 10.531 1.996 -10.594 1 96.56 108 GLY B N 1
ATOM 2334 C CA . GLY B 1 108 ? 11.68 1.402 -9.938 1 96.56 108 GLY B CA 1
ATOM 2335 C C . GLY B 1 108 ? 11.305 0.303 -8.961 1 96.56 108 GLY B C 1
ATOM 2336 O O . GLY B 1 108 ? 12.164 -0.209 -8.234 1 96.56 108 GLY B O 1
ATOM 2337 N N . ALA B 1 109 ? 10.062 -0.122 -8.914 1 98.06 109 ALA B N 1
ATOM 2338 C CA . ALA B 1 109 ? 9.648 -1.212 -8.031 1 98.06 109 ALA B CA 1
ATOM 2339 C C . ALA B 1 109 ? 9.992 -2.568 -8.641 1 98.06 109 ALA B C 1
ATOM 2341 O O . ALA B 1 109 ? 10.281 -2.664 -9.836 1 98.06 109 ALA B O 1
ATOM 2342 N N . LEU B 1 110 ? 10.102 -3.488 -7.801 1 98.12 110 LEU B N 1
ATOM 2343 C CA . LEU B 1 110 ? 10.172 -4.879 -8.234 1 98.12 110 LEU B CA 1
ATOM 2344 C C . LEU B 1 110 ? 8.812 -5.555 -8.102 1 98.12 110 LEU B C 1
ATOM 2346 O O . LEU B 1 110 ? 8.172 -5.465 -7.055 1 98.12 110 LEU B O 1
ATOM 2350 N N . CYS B 1 111 ? 8.383 -6.195 -9.18 1 98.69 111 CYS B N 1
ATOM 2351 C CA . CYS B 1 111 ? 7.055 -6.797 -9.211 1 98.69 111 CYS B CA 1
ATOM 2352 C C . CYS B 1 111 ? 7.137 -8.273 -9.578 1 98.69 111 CYS B C 1
ATOM 2354 O O . CYS B 1 111 ? 7.945 -8.664 -10.422 1 98.69 111 CYS B O 1
ATOM 2356 N N . PHE B 1 112 ? 6.316 -9.078 -8.977 1 98.88 112 PHE B N 1
ATOM 2357 C CA . PHE B 1 112 ? 6.27 -10.5 -9.266 1 98.88 112 PHE B CA 1
ATOM 2358 C C . PHE B 1 112 ? 4.922 -11.094 -8.875 1 98.88 112 PHE B C 1
ATOM 2360 O O . PHE B 1 112 ? 4.059 -10.391 -8.344 1 98.88 112 PHE B O 1
ATOM 2367 N N . VAL B 1 113 ? 4.727 -12.383 -9.172 1 98.81 113 VAL B N 1
ATOM 2368 C CA . VAL B 1 113 ? 3.539 -13.141 -8.781 1 98.81 113 VAL B CA 1
ATOM 2369 C C . VAL B 1 113 ? 3.951 -14.445 -8.109 1 98.81 113 VAL B C 1
ATOM 2371 O O . VAL B 1 113 ? 4.871 -15.125 -8.562 1 98.81 113 VAL B O 1
ATOM 2374 N N . LEU B 1 114 ? 3.35 -14.711 -6.988 1 98.75 114 LEU B N 1
ATOM 2375 C CA . LEU B 1 114 ? 3.455 -16.047 -6.391 1 98.75 114 LEU B CA 1
ATOM 2376 C C . LEU B 1 114 ? 2.32 -16.938 -6.867 1 98.75 114 LEU B C 1
ATOM 2378 O O . LEU B 1 114 ? 1.146 -16.594 -6.727 1 98.75 114 LEU B O 1
ATOM 2382 N N . ILE B 1 115 ? 2.688 -18.031 -7.441 1 98.56 115 ILE B N 1
ATOM 2383 C CA . ILE B 1 115 ? 1.681 -18.922 -8.008 1 98.56 115 ILE B CA 1
ATOM 2384 C C . ILE B 1 115 ? 1.75 -20.297 -7.316 1 98.56 115 ILE B C 1
ATOM 2386 O O . ILE B 1 115 ? 2.771 -20.984 -7.391 1 98.56 115 ILE B O 1
ATOM 2390 N N . ARG B 1 116 ? 0.652 -20.688 -6.785 1 98.06 116 ARG B N 1
ATOM 2391 C CA . ARG B 1 116 ? 0.571 -21.984 -6.105 1 98.06 116 ARG B CA 1
ATOM 2392 C C . ARG B 1 116 ? -0.193 -23 -6.949 1 98.06 116 ARG B C 1
ATOM 2394 O O . ARG B 1 116 ? -1.336 -22.75 -7.34 1 98.06 116 ARG B O 1
ATOM 2401 N N . PHE B 1 117 ? 0.41 -24.047 -7.258 1 97.88 117 PHE B N 1
ATOM 2402 C CA . PHE B 1 117 ? -0.282 -25.25 -7.738 1 97.88 117 PHE B CA 1
ATOM 2403 C C . PHE B 1 117 ? -0.71 -26.125 -6.574 1 97.88 117 PHE B C 1
ATOM 2405 O O . PHE B 1 117 ? 0.086 -26.922 -6.062 1 97.88 117 PHE B O 1
ATOM 2412 N N . GLU B 1 118 ? -1.904 -25.984 -6.297 1 96 118 GLU B N 1
ATOM 2413 C CA . GLU B 1 118 ? -2.418 -26.547 -5.051 1 96 118 GLU B CA 1
ATOM 2414 C C . GLU B 1 118 ? -2.225 -28.047 -5 1 96 118 GLU B C 1
ATOM 2416 O O . GLU B 1 118 ? -1.706 -28.578 -4.016 1 96 118 GLU B O 1
ATOM 2421 N N . LYS B 1 119 ? -2.598 -28.734 -6.027 1 95.94 119 LYS B N 1
ATOM 2422 C CA . LYS B 1 119 ? -2.574 -30.188 -6.047 1 95.94 119 LYS B CA 1
ATOM 2423 C C . LYS B 1 119 ? -1.141 -30.719 -6.062 1 95.94 119 LYS B C 1
ATOM 2425 O O . LYS B 1 119 ? -0.876 -31.828 -5.59 1 95.94 119 LYS B O 1
ATOM 2430 N N . LYS B 1 120 ? -0.261 -29.891 -6.598 1 96.06 120 LYS B N 1
ATOM 2431 C CA . LYS B 1 120 ? 1.142 -30.297 -6.645 1 96.06 120 LYS B CA 1
ATOM 2432 C C . LYS B 1 120 ? 1.877 -29.875 -5.375 1 96.06 120 LYS B C 1
ATOM 2434 O O . LYS B 1 120 ? 2.994 -30.328 -5.121 1 96.06 120 LYS B O 1
ATOM 2439 N N . GLY B 1 121 ? 1.283 -28.953 -4.621 1 94.31 121 GLY B N 1
ATOM 2440 C CA . GLY B 1 121 ? 1.897 -28.453 -3.398 1 94.31 121 GLY B CA 1
ATOM 2441 C C . GLY B 1 121 ? 3.104 -27.578 -3.65 1 94.31 121 GLY B C 1
ATOM 2442 O O . GLY B 1 121 ? 4.004 -27.484 -2.811 1 94.31 121 GLY B O 1
ATOM 2443 N N . THR B 1 122 ? 3.164 -26.984 -4.812 1 96.94 122 THR B N 1
ATOM 2444 C CA . THR B 1 122 ? 4.309 -26.172 -5.184 1 96.94 122 THR B CA 1
ATOM 2445 C C . THR B 1 122 ? 3.908 -24.703 -5.301 1 96.94 122 THR B C 1
ATOM 2447 O O . THR B 1 122 ? 2.783 -24.391 -5.699 1 96.94 122 THR B O 1
ATOM 2450 N N . ILE B 1 123 ? 4.789 -23.812 -4.859 1 98.38 123 ILE B N 1
ATOM 2451 C CA . ILE B 1 123 ? 4.648 -22.375 -5.039 1 98.38 123 ILE B CA 1
ATOM 2452 C C . ILE B 1 123 ? 5.801 -21.844 -5.887 1 98.38 123 ILE B C 1
ATOM 2454 O O . ILE B 1 123 ? 6.973 -22.078 -5.574 1 98.38 123 ILE B O 1
ATOM 2458 N N . PHE B 1 124 ? 5.484 -21.141 -6.93 1 98.81 124 PHE B N 1
ATOM 2459 C CA . PHE B 1 124 ? 6.504 -20.562 -7.801 1 98.81 124 PHE B CA 1
ATOM 2460 C C . PHE B 1 124 ? 6.605 -19.062 -7.598 1 98.81 124 PHE B C 1
ATOM 2462 O O . PHE B 1 124 ? 5.594 -18.375 -7.426 1 98.81 124 PHE B O 1
ATOM 2469 N N . TYR B 1 125 ? 7.848 -18.594 -7.602 1 98.81 125 TYR B N 1
ATOM 2470 C CA . TYR B 1 125 ? 8.133 -17.188 -7.793 1 98.81 125 TYR B CA 1
ATOM 2471 C C . TYR B 1 125 ? 8.203 -16.828 -9.273 1 98.81 125 TYR B C 1
ATOM 2473 O O . TYR B 1 125 ? 9.117 -17.281 -9.977 1 98.81 125 TYR B O 1
ATOM 2481 N N . ALA B 1 126 ? 7.27 -16.078 -9.781 1 98.81 126 ALA B N 1
ATOM 2482 C CA . ALA B 1 126 ? 7.242 -15.688 -11.188 1 98.81 126 ALA B CA 1
ATOM 2483 C C . ALA B 1 126 ? 7.531 -14.203 -11.352 1 98.81 126 ALA B C 1
ATOM 2485 O O . ALA B 1 126 ? 6.684 -13.359 -11.047 1 98.81 126 ALA B O 1
ATOM 2486 N N . PRO B 1 127 ? 8.719 -13.867 -11.859 1 98.25 127 PRO B N 1
ATOM 2487 C CA . PRO B 1 127 ? 8.961 -12.445 -12.117 1 98.25 127 PRO B CA 1
ATOM 2488 C C . PRO B 1 127 ? 7.953 -11.836 -13.086 1 98.25 127 PRO B C 1
ATOM 2490 O O . PRO B 1 127 ? 7.438 -12.531 -13.969 1 98.25 127 PRO B O 1
ATOM 2493 N N . PHE B 1 128 ? 7.691 -10.594 -12.914 1 98.56 128 PHE B N 1
ATOM 2494 C CA . PHE B 1 128 ? 6.73 -9.938 -13.789 1 98.56 128 PHE B CA 1
ATOM 2495 C C . PHE B 1 128 ? 7.172 -10.031 -15.242 1 98.56 128 PHE B C 1
ATOM 2497 O O . PHE B 1 128 ? 6.34 -10.172 -16.141 1 98.56 128 PHE B O 1
ATOM 2504 N N . SER B 1 129 ? 8.438 -9.969 -15.492 1 97.56 129 SER B N 1
ATOM 2505 C CA . SER B 1 129 ? 8.945 -10.07 -16.859 1 97.56 129 SER B CA 1
ATOM 2506 C C . SER B 1 129 ? 8.539 -11.383 -17.5 1 97.56 129 SER B C 1
ATOM 2508 O O . SER B 1 129 ? 8.242 -11.43 -18.703 1 97.56 129 SER B O 1
ATOM 2510 N N . PHE B 1 130 ? 8.578 -12.477 -16.75 1 98.25 130 PHE B N 1
ATOM 2511 C CA . PHE B 1 130 ? 8.156 -13.773 -17.266 1 98.25 130 PHE B CA 1
ATOM 2512 C C . PHE B 1 130 ? 6.676 -13.75 -17.625 1 98.25 130 PHE B C 1
ATOM 2514 O O . PHE B 1 130 ? 6.285 -14.234 -18.688 1 98.25 130 PHE B O 1
ATOM 2521 N N . ILE B 1 131 ? 5.836 -13.141 -16.734 1 98.5 131 ILE B N 1
ATOM 2522 C CA . ILE B 1 131 ? 4.406 -13.016 -16.984 1 98.5 131 ILE B CA 1
ATOM 2523 C C . ILE B 1 131 ? 4.168 -12.211 -18.25 1 98.5 131 ILE B C 1
ATOM 2525 O O . ILE B 1 131 ? 3.34 -12.586 -19.094 1 98.5 131 ILE B O 1
ATOM 2529 N N . GLN B 1 132 ? 4.887 -11.156 -18.406 1 97.88 132 GLN B N 1
ATOM 2530 C CA . GLN B 1 132 ? 4.758 -10.297 -19.578 1 97.88 132 GLN B CA 1
ATOM 2531 C C . GLN B 1 132 ? 5.09 -11.062 -20.859 1 97.88 132 GLN B C 1
ATOM 2533 O O . GLN B 1 132 ? 4.402 -10.914 -21.859 1 97.88 132 GLN B O 1
ATOM 2538 N N . LYS B 1 133 ? 6.113 -11.812 -20.812 1 98.06 133 LYS B N 1
ATOM 2539 C CA . LYS B 1 133 ? 6.512 -12.617 -21.969 1 98.06 133 LYS B CA 1
ATOM 2540 C C . LYS B 1 133 ? 5.414 -13.602 -22.359 1 98.06 133 LYS B C 1
ATOM 2542 O O . LYS B 1 133 ? 5.09 -13.75 -23.531 1 98.06 133 LYS B O 1
ATOM 2547 N N . CYS B 1 134 ? 4.859 -14.281 -21.375 1 98.38 134 CYS B N 1
ATOM 2548 C CA . CYS B 1 134 ? 3.795 -15.242 -21.625 1 98.38 134 CYS B CA 1
ATOM 2549 C C . CYS B 1 134 ? 2.562 -14.555 -22.203 1 98.38 134 CYS B C 1
ATOM 2551 O O . CYS B 1 134 ? 1.916 -15.086 -23.109 1 98.38 134 CYS B O 1
ATOM 2553 N N . ARG B 1 135 ? 2.271 -13.438 -21.703 1 97.62 135 ARG B N 1
ATOM 2554 C CA . ARG B 1 135 ? 1.118 -12.68 -22.188 1 97.62 135 ARG B CA 1
ATOM 2555 C C . ARG B 1 135 ? 1.318 -12.234 -23.625 1 97.62 135 ARG B C 1
ATOM 2557 O O . ARG B 1 135 ? 0.389 -12.297 -24.438 1 97.62 135 ARG B O 1
ATOM 2564 N N . LYS B 1 136 ? 2.477 -11.711 -23.891 1 97.31 136 LYS B N 1
ATOM 2565 C CA . LYS B 1 136 ? 2.803 -11.297 -25.25 1 97.31 136 LYS B CA 1
ATOM 2566 C C . LYS B 1 136 ? 2.65 -12.461 -26.219 1 97.31 136 LYS B C 1
ATOM 2568 O O . LYS B 1 136 ? 2.051 -12.312 -27.297 1 97.31 136 LYS B O 1
ATOM 2573 N N . ARG B 1 137 ? 3.201 -13.562 -25.844 1 97.38 137 ARG B N 1
ATOM 2574 C CA . ARG B 1 137 ? 3.084 -14.766 -26.656 1 97.38 137 ARG B CA 1
ATOM 2575 C C . ARG B 1 137 ? 1.621 -15.102 -26.938 1 97.38 137 ARG B C 1
ATOM 2577 O O . ARG B 1 137 ? 1.253 -15.406 -28.078 1 97.38 137 ARG B O 1
ATOM 2584 N N . ALA B 1 138 ? 0.814 -15.031 -25.922 1 97.5 138 ALA B N 1
ATOM 2585 C CA . ALA B 1 138 ? -0.608 -15.336 -26.062 1 97.5 138 ALA B CA 1
ATOM 2586 C C . ALA B 1 138 ? -1.277 -14.383 -27.047 1 97.5 138 ALA B C 1
ATOM 2588 O O . ALA B 1 138 ? -2.09 -14.797 -27.859 1 97.5 138 ALA B O 1
ATOM 2589 N N . LYS B 1 139 ? -0.98 -13.148 -26.922 1 96.25 139 LYS B N 1
ATOM 2590 C CA . LYS B 1 139 ? -1.559 -12.125 -27.781 1 96.25 139 LYS B CA 1
ATOM 2591 C C . LYS B 1 139 ? -1.183 -12.359 -29.25 1 96.25 139 LYS B C 1
ATOM 2593 O O . LYS B 1 139 ? -1.934 -12 -30.156 1 96.25 139 LYS B O 1
ATOM 2598 N N . GLU B 1 140 ? -0.071 -13 -29.438 1 97.19 140 GLU B N 1
ATOM 2599 C CA . GLU B 1 140 ? 0.425 -13.273 -30.781 1 97.19 140 GLU B CA 1
ATOM 2600 C C . GLU B 1 140 ? -0.036 -14.641 -31.281 1 97.19 140 GLU B C 1
ATOM 2602 O O . GLU B 1 140 ? 0.511 -15.18 -32.25 1 97.19 140 GLU B O 1
ATOM 2607 N N . GLY B 1 141 ? -0.956 -15.266 -30.609 1 96.31 141 GLY B N 1
ATOM 2608 C CA . GLY B 1 141 ? -1.584 -16.484 -31.078 1 96.31 141 GLY B CA 1
ATOM 2609 C C . GLY B 1 141 ? -1.1 -17.734 -30.344 1 96.31 141 GLY B C 1
ATOM 2610 O O . GLY B 1 141 ? -1.431 -18.844 -30.734 1 96.31 141 GLY B O 1
ATOM 2611 N N . GLY B 1 142 ? -0.302 -17.469 -29.312 1 95.88 142 GLY B N 1
ATOM 2612 C CA . GLY B 1 142 ? 0.184 -18.594 -28.531 1 95.88 142 GLY B CA 1
ATOM 2613 C C . GLY B 1 142 ? -0.78 -19.016 -27.438 1 95.88 142 GLY B C 1
ATOM 2614 O O . GLY B 1 142 ? -1.966 -18.688 -27.484 1 95.88 142 GLY B O 1
ATOM 2615 N N . ARG B 1 143 ? -0.265 -19.812 -26.531 1 95.38 143 ARG B N 1
ATOM 2616 C CA . ARG B 1 143 ? -1.062 -20.375 -25.453 1 95.38 143 ARG B CA 1
ATOM 2617 C C . ARG B 1 143 ? -1.568 -19.297 -24.516 1 95.38 143 ARG B C 1
ATOM 2619 O O . ARG B 1 143 ? -0.825 -18.375 -24.156 1 95.38 143 ARG B O 1
ATOM 2626 N N . LYS B 1 144 ? -2.764 -19.453 -24.062 1 97.56 144 LYS B N 1
ATOM 2627 C CA . LYS B 1 144 ? -3.385 -18.516 -23.141 1 97.56 144 LYS B CA 1
ATOM 2628 C C . LYS B 1 144 ? -3.225 -18.953 -21.688 1 97.56 144 LYS B C 1
ATOM 2630 O O . LYS B 1 144 ? -3.855 -18.406 -20.781 1 97.56 144 LYS B O 1
ATOM 2635 N N . SER B 1 145 ? -2.494 -19.969 -21.5 1 98.5 145 SER B N 1
ATOM 2636 C CA . SER B 1 145 ? -2.123 -20.5 -20.203 1 98.5 145 SER B CA 1
ATOM 2637 C C . SER B 1 145 ? -0.632 -20.828 -20.125 1 98.5 145 SER B C 1
ATOM 2639 O O . SER B 1 145 ? 0.036 -20.906 -21.156 1 98.5 145 SER B O 1
ATOM 2641 N N . ILE B 1 146 ? -0.162 -20.844 -18.953 1 98.69 146 ILE B N 1
ATOM 2642 C CA . ILE B 1 146 ? 1.225 -21.234 -18.719 1 98.69 146 ILE B CA 1
ATOM 2643 C C . ILE B 1 146 ? 1.277 -22.656 -18.188 1 98.69 146 ILE B C 1
ATOM 2645 O O . ILE B 1 146 ? 0.682 -22.969 -17.156 1 98.69 146 ILE B O 1
ATOM 2649 N N . ALA B 1 147 ? 1.971 -23.469 -18.859 1 98.56 147 ALA B N 1
ATOM 2650 C CA . ALA B 1 147 ? 2.051 -24.875 -18.469 1 98.56 147 ALA B CA 1
ATOM 2651 C C . ALA B 1 147 ? 2.871 -25.047 -17.188 1 98.56 147 ALA B C 1
ATOM 2653 O O . ALA B 1 147 ? 3.83 -24.312 -16.953 1 98.56 147 ALA B O 1
ATOM 2654 N N . TYR B 1 148 ? 2.516 -26.047 -16.406 1 98.62 148 TYR B N 1
ATOM 2655 C CA . TYR B 1 148 ? 3.275 -26.391 -15.211 1 98.62 148 TYR B CA 1
ATOM 2656 C C . TYR B 1 148 ? 4.754 -26.547 -15.531 1 98.62 148 TYR B C 1
ATOM 2658 O O . TYR B 1 148 ? 5.617 -26.047 -14.812 1 98.62 148 TYR B O 1
ATOM 2666 N N . ASN B 1 149 ? 5.062 -27.219 -16.578 1 98.12 149 ASN B N 1
ATOM 2667 C CA . ASN B 1 149 ? 6.449 -27.469 -16.969 1 98.12 149 ASN B CA 1
ATOM 2668 C C . ASN B 1 149 ? 7.184 -26.172 -17.281 1 98.12 149 ASN B C 1
ATOM 2670 O O . ASN B 1 149 ? 8.391 -26.047 -17.047 1 98.12 149 ASN B O 1
ATOM 2674 N N . GLU B 1 150 ? 6.484 -25.188 -17.844 1 98.19 150 GLU B N 1
ATOM 2675 C CA . GLU B 1 150 ? 7.098 -23.891 -18.094 1 98.19 150 GLU B CA 1
ATOM 2676 C C . GLU B 1 150 ? 7.504 -23.203 -16.797 1 98.19 150 GLU B C 1
ATOM 2678 O O . GLU B 1 150 ? 8.547 -22.547 -16.734 1 98.19 150 GLU B O 1
ATOM 2683 N N . PHE B 1 151 ? 6.688 -23.344 -15.805 1 98.5 151 PHE B N 1
ATOM 2684 C CA . PHE B 1 151 ? 7.055 -22.812 -14.492 1 98.5 151 PHE B CA 1
ATOM 2685 C C . PHE B 1 151 ? 8.297 -23.516 -13.953 1 98.5 151 PHE B C 1
ATOM 2687 O O . PHE B 1 151 ? 9.219 -22.859 -13.453 1 98.5 151 PHE B O 1
ATOM 2694 N N . LEU B 1 152 ? 8.32 -24.828 -14.07 1 98.12 152 LEU B N 1
ATOM 2695 C CA . LEU B 1 152 ? 9.469 -25.594 -13.609 1 98.12 152 LEU B CA 1
ATOM 2696 C C . LEU B 1 152 ? 10.758 -25.109 -14.266 1 98.12 152 LEU B C 1
ATOM 2698 O O . LEU B 1 152 ? 11.812 -25.078 -13.633 1 98.12 152 LEU B O 1
ATOM 2702 N N . GLU B 1 153 ? 10.641 -24.688 -15.469 1 97.94 153 GLU B N 1
ATOM 2703 C CA . GLU B 1 153 ? 11.805 -24.328 -16.266 1 97.94 153 GLU B CA 1
ATOM 2704 C C . GLU B 1 153 ? 12.219 -22.875 -16.016 1 97.94 153 GLU B C 1
ATOM 2706 O O . GLU B 1 153 ? 13.414 -22.547 -16.016 1 97.94 153 GLU B O 1
ATOM 2711 N N . HIS B 1 154 ? 11.289 -21.984 -15.758 1 98 154 HIS B N 1
ATOM 2712 C CA . HIS B 1 154 ? 11.602 -20.562 -15.859 1 98 154 HIS B CA 1
ATOM 2713 C C . HIS B 1 154 ? 11.383 -19.859 -14.523 1 98 154 HIS B C 1
ATOM 2715 O O . HIS B 1 154 ? 11.828 -18.734 -14.328 1 98 154 HIS B O 1
ATOM 2721 N N . CYS B 1 155 ? 10.703 -20.5 -13.555 1 98.5 155 CYS B N 1
ATOM 2722 C CA . CYS B 1 155 ? 10.391 -19.891 -12.273 1 98.5 155 CYS B CA 1
ATOM 2723 C C . CYS B 1 155 ? 10.883 -20.75 -11.117 1 98.5 155 CYS B C 1
ATOM 2725 O O . CYS B 1 155 ? 10.633 -21.953 -11.078 1 98.5 155 CYS B O 1
ATOM 2727 N N . PRO B 1 156 ? 11.586 -20.172 -10.234 1 98.31 156 PRO B N 1
ATOM 2728 C CA . PRO B 1 156 ? 12.031 -20.969 -9.086 1 98.31 156 PRO B CA 1
ATOM 2729 C C . PRO B 1 156 ? 10.891 -21.328 -8.141 1 98.31 156 PRO B C 1
ATOM 2731 O O . PRO B 1 156 ? 9.961 -20.531 -7.961 1 98.31 156 PRO B O 1
ATOM 2734 N N . GLU B 1 157 ? 10.992 -22.484 -7.535 1 98.19 157 GLU B N 1
ATOM 2735 C CA . GLU B 1 157 ? 10.094 -22.891 -6.461 1 98.19 157 GLU B CA 1
ATOM 2736 C C . GLU B 1 157 ? 10.484 -22.234 -5.137 1 98.19 157 GLU B C 1
ATOM 2738 O O . GLU B 1 157 ? 11.656 -22.234 -4.762 1 98.19 157 GLU B O 1
ATOM 2743 N N . VAL B 1 158 ? 9.555 -21.703 -4.438 1 98.31 158 VAL B N 1
ATOM 2744 C CA . VAL B 1 158 ? 9.828 -20.984 -3.195 1 98.31 158 VAL B CA 1
ATOM 2745 C C . VAL B 1 158 ? 10.031 -21.984 -2.061 1 98.31 158 VAL B C 1
ATOM 2747 O O . VAL B 1 158 ? 9.141 -22.797 -1.771 1 98.31 158 VAL B O 1
ATOM 2750 N N . PRO B 1 159 ? 11.094 -21.953 -1.389 1 96.94 159 PRO B N 1
ATOM 2751 C CA . PRO B 1 159 ? 11.391 -22.938 -0.341 1 96.94 159 PRO B CA 1
ATOM 2752 C C . PRO B 1 159 ? 10.93 -22.484 1.042 1 96.94 159 PRO B C 1
ATOM 2754 O O . PRO B 1 159 ? 10.617 -21.297 1.232 1 96.94 159 PRO B O 1
ATOM 2757 N N . VAL B 1 160 ? 10.766 -23.469 1.924 1 95.25 160 VAL B N 1
ATOM 2758 C CA . VAL B 1 160 ? 10.75 -23.188 3.355 1 95.25 160 VAL B CA 1
ATOM 2759 C C . VAL B 1 160 ? 12.18 -23.031 3.861 1 95.25 160 VAL B C 1
ATOM 2761 O O . VAL B 1 160 ? 13.062 -23.828 3.527 1 95.25 160 VAL B O 1
ATOM 2764 N N . THR B 1 161 ? 12.5 -21.953 4.586 1 96.25 161 THR B N 1
ATOM 2765 C CA . THR B 1 161 ? 13.812 -21.734 5.188 1 96.25 161 THR B CA 1
ATOM 2766 C C . THR B 1 161 ? 13.68 -21.406 6.672 1 96.25 161 THR B C 1
ATOM 2768 O O . THR B 1 161 ? 12.578 -21.453 7.227 1 96.25 161 THR B O 1
ATOM 2771 N N . LEU B 1 162 ? 14.82 -21.141 7.258 1 94.25 162 LEU B N 1
ATOM 2772 C CA . LEU B 1 162 ? 14.797 -20.703 8.648 1 94.25 162 LEU B CA 1
ATOM 2773 C C . LEU B 1 162 ? 14.188 -19.312 8.781 1 94.25 162 LEU B C 1
ATOM 2775 O O . LEU B 1 162 ? 13.602 -18.969 9.812 1 94.25 162 LEU B O 1
ATOM 2779 N N . ARG B 1 163 ? 14.273 -18.641 7.719 1 93.94 163 ARG B N 1
ATOM 2780 C CA . ARG B 1 163 ? 13.82 -17.25 7.703 1 93.94 163 ARG B CA 1
ATOM 2781 C C . ARG B 1 163 ? 12.297 -17.1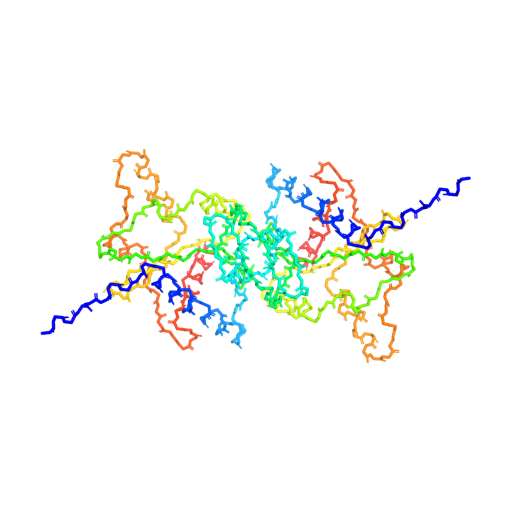72 7.621 1 93.94 163 ARG B C 1
ATOM 2783 O O . ARG B 1 163 ? 11.672 -16.344 8.281 1 93.94 163 ARG B O 1
ATOM 2790 N N . ALA B 1 164 ? 11.703 -18.047 6.82 1 96.81 164 ALA B N 1
ATOM 2791 C CA . ALA B 1 164 ? 10.266 -17.938 6.598 1 96.81 164 ALA B CA 1
ATOM 2792 C C . ALA B 1 164 ? 9.703 -19.234 6.02 1 96.81 164 ALA B C 1
ATOM 2794 O O . ALA B 1 164 ? 10.414 -20 5.367 1 96.81 164 ALA B O 1
ATOM 2795 N N . ASN B 1 165 ? 8.344 -19.469 6.195 1 94 165 ASN B N 1
ATOM 2796 C CA . ASN B 1 165 ? 7.641 -20.656 5.703 1 94 165 ASN B CA 1
ATOM 2797 C C . ASN B 1 165 ? 7.578 -20.672 4.18 1 94 165 ASN B C 1
ATOM 2799 O O . ASN B 1 165 ? 7.574 -21.75 3.566 1 94 165 ASN B O 1
ATOM 2803 N N . ILE B 1 166 ? 7.461 -19.562 3.537 1 96.5 166 ILE B N 1
ATOM 2804 C CA . ILE B 1 166 ? 7.594 -19.375 2.096 1 96.5 166 ILE B CA 1
ATOM 2805 C C . ILE B 1 166 ? 8.531 -18.203 1.808 1 96.5 166 ILE B C 1
ATOM 2807 O O . ILE B 1 166 ? 8.094 -17.047 1.735 1 96.5 166 ILE B O 1
ATOM 2811 N N . ASP B 1 167 ? 9.766 -18.516 1.606 1 98.44 167 ASP B N 1
ATOM 2812 C CA . ASP B 1 167 ? 10.805 -17.5 1.577 1 98.44 167 ASP B CA 1
ATOM 2813 C C . ASP B 1 167 ? 11 -16.953 0.163 1 98.44 167 ASP B C 1
ATOM 2815 O O . ASP B 1 167 ? 12.047 -17.156 -0.45 1 98.44 167 ASP B O 1
ATOM 2819 N N . TYR B 1 168 ? 10.07 -16.219 -0.272 1 98.62 168 TYR B N 1
ATOM 2820 C CA . TYR B 1 168 ? 10.109 -15.695 -1.634 1 98.62 168 TYR B CA 1
ATOM 2821 C C . TYR B 1 168 ? 11.141 -14.586 -1.761 1 98.62 168 TYR B C 1
ATOM 2823 O O . TYR B 1 168 ? 11.57 -14.25 -2.867 1 98.62 168 TYR B O 1
ATOM 2831 N N . LEU B 1 169 ? 11.609 -13.984 -0.683 1 98.44 169 LEU B N 1
ATOM 2832 C CA . LEU B 1 169 ? 12.594 -12.906 -0.739 1 98.44 169 LEU B CA 1
ATOM 2833 C C . LEU B 1 169 ? 13.953 -13.43 -1.203 1 98.44 169 LEU B C 1
ATOM 2835 O O . LEU B 1 169 ? 14.805 -12.648 -1.641 1 98.44 169 LEU B O 1
ATOM 2839 N N . LEU B 1 170 ? 14.156 -14.727 -1.106 1 97.31 170 LEU B N 1
ATOM 2840 C CA . LEU B 1 170 ? 15.367 -15.32 -1.663 1 97.31 170 LEU B CA 1
ATOM 2841 C C . LEU B 1 170 ? 15.531 -14.945 -3.133 1 97.31 170 LEU B C 1
ATOM 2843 O O . LEU B 1 170 ? 16.641 -14.672 -3.586 1 97.31 170 LEU B O 1
ATOM 2847 N N . PHE B 1 171 ? 14.453 -14.875 -3.791 1 97.56 171 PHE B N 1
ATOM 2848 C CA . PHE B 1 171 ? 14.531 -14.664 -5.23 1 97.56 171 PHE B CA 1
ATOM 2849 C C . PHE B 1 171 ? 14.453 -13.18 -5.562 1 97.56 171 PHE B C 1
ATOM 2851 O O . PHE B 1 171 ? 14.906 -12.75 -6.625 1 97.56 171 PHE B O 1
ATOM 2858 N N . VAL B 1 172 ? 13.852 -12.43 -4.637 1 97.44 172 VAL B N 1
ATOM 2859 C CA . VAL B 1 172 ? 13.945 -10.977 -4.75 1 97.44 172 VAL B CA 1
ATOM 2860 C C . VAL B 1 172 ? 15.406 -10.547 -4.641 1 97.44 172 VAL B C 1
ATOM 2862 O O . VAL B 1 172 ? 15.867 -9.688 -5.391 1 97.44 172 VAL B O 1
ATOM 2865 N N . ASP B 1 173 ? 16.141 -11.188 -3.74 1 96.06 173 ASP B N 1
ATOM 2866 C CA . ASP B 1 173 ? 17.562 -10.938 -3.576 1 96.06 173 ASP B CA 1
ATOM 2867 C C . ASP B 1 173 ? 18.312 -11.156 -4.887 1 96.06 173 ASP B C 1
ATOM 2869 O O . ASP B 1 173 ? 19.156 -10.344 -5.266 1 96.06 173 ASP B O 1
ATOM 2873 N N . ARG B 1 174 ? 17.969 -12.148 -5.535 1 94.19 174 ARG B N 1
ATOM 2874 C CA . ARG B 1 174 ? 18.641 -12.477 -6.789 1 94.19 174 ARG B CA 1
ATOM 2875 C C . ARG B 1 174 ? 18.359 -11.43 -7.855 1 94.19 174 ARG B C 1
ATOM 2877 O O . ARG B 1 174 ? 19.25 -11.07 -8.633 1 94.19 174 ARG B O 1
ATOM 2884 N N . GLU B 1 175 ? 17.172 -10.984 -7.883 1 93.88 175 GLU B N 1
ATOM 2885 C CA . GLU B 1 175 ? 16.812 -9.961 -8.859 1 93.88 175 GLU B CA 1
ATOM 2886 C C . GLU B 1 175 ? 17.516 -8.641 -8.555 1 93.88 175 GLU B C 1
ATOM 2888 O O . GLU B 1 175 ? 17.969 -7.949 -9.461 1 93.88 175 GLU B O 1
ATOM 2893 N N . ILE B 1 176 ? 17.578 -8.328 -7.281 1 91.88 176 ILE B N 1
ATOM 2894 C CA . ILE B 1 176 ? 18.219 -7.082 -6.875 1 91.88 176 ILE B CA 1
ATOM 2895 C C . ILE B 1 176 ? 19.703 -7.145 -7.215 1 91.88 176 ILE B C 1
ATOM 2897 O O . ILE B 1 176 ? 20.281 -6.164 -7.695 1 91.88 176 ILE B O 1
ATOM 2901 N N . GLU B 1 177 ? 20.312 -8.219 -6.938 1 88.62 177 GLU B N 1
ATOM 2902 C CA . GLU B 1 177 ? 21.75 -8.398 -7.191 1 88.62 177 GLU B CA 1
ATOM 2903 C C . GLU B 1 177 ? 22.031 -8.461 -8.688 1 88.62 177 GLU B C 1
ATOM 2905 O O . GLU B 1 177 ? 23.109 -8.07 -9.133 1 88.62 177 GLU B O 1
ATOM 2910 N N . GLY B 1 178 ? 21.125 -9.125 -9.414 1 81 178 GLY B N 1
ATOM 2911 C CA . GLY B 1 178 ? 21.297 -9.164 -10.859 1 81 178 GLY B CA 1
ATOM 2912 C C . GLY B 1 178 ? 21.094 -7.812 -11.516 1 81 178 GLY B C 1
ATOM 2913 O O . GLY B 1 178 ? 21.594 -7.574 -12.617 1 81 178 GLY B O 1
ATOM 2914 N N . GLU B 1 179 ? 20.234 -6.957 -10.969 1 58.44 179 GLU B N 1
ATOM 2915 C CA . GLU B 1 179 ? 20.078 -5.586 -11.445 1 58.44 179 GLU B CA 1
ATOM 2916 C C . GLU B 1 179 ? 21.297 -4.734 -11.102 1 58.44 179 GLU B C 1
ATOM 2918 O O . GLU B 1 179 ? 21.594 -3.764 -11.797 1 58.44 179 GLU B O 1
ATOM 2923 N N . THR B 1 180 ? 21.984 -5.086 -9.93 1 44.03 180 THR B N 1
ATOM 2924 C CA . THR B 1 180 ? 23.219 -4.402 -9.586 1 44.03 180 THR B CA 1
ATOM 2925 C C . THR B 1 180 ? 24.375 -4.922 -10.445 1 44.03 180 THR B C 1
ATOM 2927 O O . THR B 1 180 ? 25.469 -4.371 -10.414 1 44.03 180 THR B O 1
ATOM 2930 N N . ALA B 1 181 ? 24.25 -6.066 -11.164 1 35.78 181 ALA B N 1
ATOM 2931 C CA . ALA B 1 181 ? 25.375 -6.488 -11.992 1 35.78 181 ALA B CA 1
ATOM 2932 C C . ALA B 1 181 ? 25.391 -5.738 -13.32 1 35.78 181 ALA B C 1
ATOM 2934 O O . ALA B 1 181 ? 24.344 -5.391 -13.859 1 35.78 181 ALA B O 1
#

pLDDT: mean 92.03, std 15.51, range [27.47, 98.88]